Protein AF-A0A7S2RMH9-F1 (afdb_monomer_lite)

Radius of gyration: 29.7 Å; chains: 1; bounding box: 58×76×83 Å

Organism: NCBI:txid49252

pLDDT: mean 76.53, std 19.77, range [41.31, 98.06]

Sequence (187 aa):
LFANIKDRLESSSQKELIAMNNQLVHAEVERKKAWSKLMKTKSELEIQPTRGRGSRQQKVDMNSLPPPPLKGINGGKVYSLPLPNYMPPNHTPPVLSGTTGANNESLLLSSNNSKASNNSALLKSESKYSAEKVKARIYSDGSVMPVSMPKKNKDGLYQRPAGRKRKGMDWNAVTGRWVPTSEEATG

Foldseek 3Di:
DVVVVVVVVVVVVVVVVVVVVVVVVVVVVVVVVVVVVVVVVVVVVVPDPPPDPDPPPPPPPPVPDDDPDPPDPPDDPPPPDPDPPDDPPPDDDDDPDDDDDDDDDDDDDDDPPPPPDPPPDDDDCCDLVNVVNQVVQQDPQRKGADSDQFDADPVRWGDDDDDDDDPQWDADRNVRITHGDPVVVPD

Secondary structure (DSSP, 8-state):
-HHHHHHHHHHHHHHHHHHHHHHHHHHHHHHHHHHHHHHHHHHHHHT--------------TTSSPPPP-----S----------------PPP--------------------------SSSTT--TT-HHHHHTTB-TTS-B--SSPPPBPTTSPBPPPSSPPPTTEEEETTTTEEEE-GGGTT-

Structure (mmCIF, N/CA/C/O backbone):
data_AF-A0A7S2RMH9-F1
#
_entry.id   AF-A0A7S2RMH9-F1
#
loop_
_atom_site.group_PDB
_atom_site.id
_atom_site.type_symbol
_atom_site.label_atom_id
_atom_site.label_alt_id
_atom_site.label_comp_id
_atom_site.label_asym_id
_atom_site.label_entity_id
_atom_site.label_seq_id
_atom_site.pdbx_PDB_ins_code
_atom_site.Cartn_x
_atom_site.Cartn_y
_atom_site.Cartn_z
_atom_site.occupancy
_atom_site.B_iso_or_equiv
_atom_site.auth_seq_id
_atom_site.auth_comp_id
_atom_site.auth_asym_id
_atom_site.auth_atom_id
_atom_site.pdbx_PDB_model_num
ATOM 1 N N . LEU A 1 1 ? -18.272 5.795 42.266 1.00 74.94 1 LEU A N 1
ATOM 2 C CA . LEU A 1 1 ? -18.130 5.070 40.978 1.00 74.94 1 LEU A CA 1
ATOM 3 C C . LEU A 1 1 ? -17.845 6.008 39.796 1.00 74.94 1 LEU A C 1
ATOM 5 O O . LEU A 1 1 ? -16.885 5.766 39.081 1.00 74.94 1 LEU A O 1
ATOM 9 N N . PHE A 1 2 ? -18.613 7.091 39.614 1.00 87.94 2 PHE A N 1
ATOM 10 C CA . PHE A 1 2 ? -18.476 8.005 38.465 1.00 87.94 2 PHE A CA 1
ATOM 11 C C . PHE A 1 2 ? -17.118 8.718 38.330 1.00 87.94 2 PHE A C 1
ATOM 13 O O . PHE A 1 2 ? -16.640 8.872 37.211 1.00 87.94 2 PHE A O 1
ATOM 20 N N . ALA A 1 3 ? -16.467 9.093 39.437 1.00 85.75 3 ALA A N 1
ATOM 21 C CA . ALA A 1 3 ? -15.154 9.749 39.395 1.00 85.75 3 ALA A CA 1
ATOM 22 C C . ALA A 1 3 ? -14.083 8.888 38.688 1.00 85.75 3 ALA A C 1
ATOM 24 O O . ALA A 1 3 ? -13.391 9.364 37.800 1.00 85.75 3 ALA A O 1
ATOM 25 N N . ASN A 1 4 ? -14.050 7.582 38.972 1.00 93.06 4 ASN A N 1
ATOM 26 C CA . ASN A 1 4 ? -13.051 6.660 38.417 1.00 93.06 4 ASN A CA 1
ATOM 27 C C . ASN A 1 4 ? -13.226 6.441 36.894 1.00 93.06 4 ASN A C 1
ATOM 29 O O . ASN A 1 4 ? -12.260 6.266 36.156 1.00 93.06 4 ASN A O 1
ATOM 33 N N . ILE A 1 5 ? -14.467 6.503 36.393 1.00 96.50 5 ILE A N 1
ATOM 34 C CA . ILE A 1 5 ? -14.744 6.391 34.951 1.00 96.50 5 ILE A CA 1
ATOM 35 C C . ILE A 1 5 ? -14.218 7.623 34.206 1.00 96.50 5 ILE A C 1
ATOM 37 O O . ILE A 1 5 ? -13.620 7.477 33.138 1.00 96.50 5 ILE A O 1
ATOM 41 N N . LYS A 1 6 ? -14.412 8.819 34.777 1.00 96.12 6 LYS A N 1
ATOM 42 C CA . LYS A 1 6 ? -13.927 10.073 34.192 1.00 96.12 6 LYS A CA 1
ATOM 43 C C . LYS A 1 6 ? -12.401 10.074 34.083 1.00 96.12 6 LYS A C 1
ATOM 45 O O . LYS A 1 6 ? -11.885 10.283 32.988 1.00 96.12 6 LYS A O 1
ATOM 50 N N . ASP A 1 7 ? -11.707 9.742 35.168 1.00 96.75 7 ASP A N 1
ATOM 51 C CA . ASP A 1 7 ? -10.238 9.740 35.207 1.00 96.75 7 ASP A CA 1
ATOM 52 C C . ASP A 1 7 ? -9.641 8.744 34.201 1.00 96.75 7 ASP A C 1
ATOM 54 O O . ASP A 1 7 ? -8.643 9.019 33.533 1.00 96.75 7 ASP A O 1
ATOM 58 N N . ARG A 1 8 ? -10.284 7.581 34.030 1.00 95.19 8 ARG A N 1
ATOM 59 C CA . ARG A 1 8 ? -9.848 6.574 33.056 1.00 95.19 8 ARG A CA 1
ATOM 60 C C . ARG A 1 8 ? -10.026 7.042 31.612 1.00 95.19 8 ARG A C 1
ATOM 62 O O . ARG A 1 8 ? -9.153 6.777 30.783 1.00 95.19 8 ARG A O 1
ATOM 69 N N . LEU A 1 9 ? -11.137 7.714 31.311 1.00 97.25 9 LEU A N 1
ATOM 70 C CA . LEU A 1 9 ? -11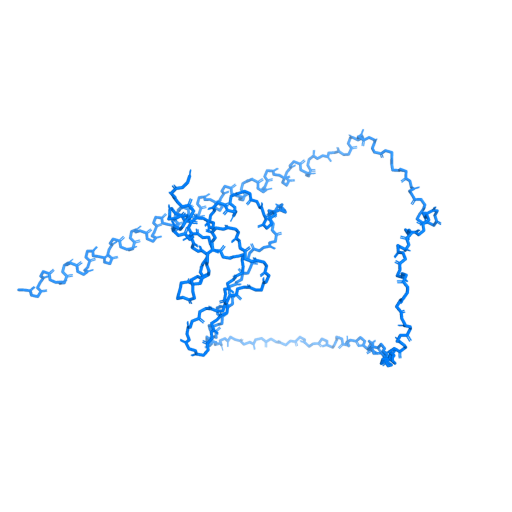.391 8.264 29.980 1.00 97.25 9 LEU A CA 1
ATOM 71 C C . LEU A 1 9 ? -10.400 9.389 29.660 1.00 97.25 9 LEU A C 1
ATOM 73 O O . LEU A 1 9 ? -9.799 9.386 28.588 1.00 97.25 9 LEU A O 1
ATOM 77 N N . GLU A 1 10 ? -10.169 10.291 30.612 1.00 96.88 10 GLU A N 1
ATOM 78 C CA . GLU A 1 10 ? -9.212 11.390 30.471 1.00 96.88 10 GLU A CA 1
ATOM 79 C C . GLU A 1 10 ? -7.781 10.871 30.275 1.00 96.88 10 GLU A C 1
ATOM 81 O O . GLU A 1 10 ? -7.096 11.281 29.337 1.00 96.88 10 GLU A O 1
ATOM 86 N N . SER A 1 11 ? -7.366 9.872 31.062 1.00 97.38 11 SER A N 1
ATOM 87 C CA . SER A 1 11 ? -6.066 9.212 30.895 1.00 97.38 11 SER A CA 1
ATOM 88 C C . SER A 1 11 ? -5.913 8.545 29.522 1.00 97.38 11 SER A C 1
ATOM 90 O O . SER A 1 11 ? -4.830 8.581 28.932 1.00 97.38 11 SER A O 1
ATOM 92 N N . SER A 1 12 ? -6.981 7.946 28.986 1.00 96.44 12 SER A N 1
ATOM 93 C CA . SER A 1 12 ? -6.962 7.342 27.649 1.00 96.44 12 SER A CA 1
ATOM 94 C C . SER A 1 12 ? -6.765 8.396 26.559 1.00 96.44 12 SER A C 1
ATOM 96 O O . SER A 1 12 ? -5.871 8.249 25.725 1.00 96.44 12 SER A O 1
ATOM 98 N N . SER A 1 13 ? -7.538 9.483 26.601 1.00 97.31 13 SER A N 1
ATOM 99 C CA . SER A 1 13 ? -7.427 10.585 25.637 1.00 97.31 13 SER A CA 1
ATOM 100 C C . SER A 1 13 ? -6.060 11.269 25.704 1.00 97.31 13 SER A C 1
ATOM 102 O O . SER A 1 13 ? -5.466 11.594 24.676 1.00 97.31 13 SER A O 1
ATOM 104 N N . GLN A 1 14 ? -5.509 11.440 26.908 1.00 97.69 14 GLN A N 1
ATOM 105 C CA . GLN A 1 14 ? -4.182 12.024 27.090 1.00 97.69 14 GLN A CA 1
ATOM 106 C C . GLN A 1 14 ? -3.083 11.149 26.468 1.00 97.69 14 GLN A C 1
ATOM 108 O O . GLN A 1 14 ? -2.179 11.665 25.808 1.00 97.69 14 GLN A O 1
ATOM 113 N N . LYS A 1 15 ? -3.171 9.821 26.621 1.00 97.06 15 LYS A N 1
ATOM 114 C CA . LYS A 1 15 ? -2.236 8.880 25.982 1.00 97.06 15 LYS A CA 1
ATOM 115 C C . LYS A 1 15 ? -2.317 8.939 24.460 1.00 97.06 15 LYS A C 1
ATOM 117 O O . LYS A 1 15 ? -1.279 8.910 23.801 1.00 97.06 15 LYS A O 1
ATOM 122 N N . GLU A 1 16 ? -3.521 9.043 23.907 1.00 96.19 16 GLU A N 1
ATOM 123 C CA . GLU A 1 16 ? -3.728 9.156 22.462 1.00 96.19 16 GLU A CA 1
ATOM 124 C C . GLU A 1 16 ? -3.142 10.458 21.898 1.00 96.19 16 GLU A C 1
ATOM 126 O O . GLU A 1 16 ? -2.429 10.423 20.894 1.00 96.19 16 GLU A O 1
ATOM 131 N N . LEU A 1 17 ? -3.335 11.590 22.584 1.00 97.19 17 LEU A N 1
ATOM 132 C CA . LEU A 1 17 ? -2.718 12.866 22.202 1.00 97.19 17 LEU A CA 1
ATOM 133 C C . LEU A 1 17 ? -1.188 12.789 22.191 1.00 97.19 17 LEU A C 1
ATOM 135 O O . LEU A 1 17 ? -0.553 13.245 21.239 1.00 97.19 17 LEU A O 1
ATOM 139 N N . ILE A 1 18 ? -0.593 12.173 23.216 1.00 98.00 18 ILE A N 1
ATOM 140 C CA . ILE A 1 18 ? 0.860 11.967 23.280 1.00 98.00 18 ILE A CA 1
ATOM 141 C C . ILE A 1 18 ? 1.329 11.082 22.116 1.00 98.00 18 ILE A C 1
ATOM 143 O O . ILE A 1 18 ? 2.328 11.395 21.467 1.00 98.00 18 ILE A O 1
ATOM 147 N N . ALA A 1 19 ? 0.602 10.002 21.816 1.00 95.62 19 ALA A N 1
ATOM 148 C CA . ALA A 1 19 ? 0.933 9.104 20.714 1.00 95.62 19 ALA A CA 1
ATOM 149 C C . ALA A 1 19 ? 0.875 9.812 19.349 1.00 95.62 19 ALA A C 1
ATOM 151 O O . ALA A 1 19 ? 1.825 9.707 18.568 1.00 95.62 19 ALA A O 1
ATOM 152 N N . MET A 1 20 ? -0.185 10.584 19.083 1.00 96.31 20 MET A N 1
ATOM 153 C CA . MET A 1 20 ? -0.309 11.367 17.849 1.00 96.31 20 MET A CA 1
ATOM 154 C C . MET A 1 20 ? 0.789 12.427 17.727 1.00 96.31 20 MET A C 1
ATOM 156 O O . MET A 1 20 ? 1.372 12.588 16.654 1.00 96.31 20 MET A O 1
ATOM 160 N N . ASN A 1 21 ? 1.125 13.113 18.822 1.00 97.31 21 ASN A N 1
ATOM 161 C CA . ASN A 1 21 ? 2.200 14.102 18.825 1.00 97.31 21 ASN A CA 1
ATOM 162 C C . ASN A 1 21 ? 3.561 13.462 18.498 1.00 97.31 21 ASN A C 1
ATOM 164 O O . ASN A 1 21 ? 4.304 13.970 17.660 1.00 97.31 21 ASN A O 1
ATOM 168 N N . ASN A 1 22 ? 3.862 12.301 19.085 1.00 93.88 22 ASN A N 1
ATOM 169 C CA . ASN A 1 22 ? 5.085 11.552 18.778 1.00 93.88 22 ASN A CA 1
ATOM 170 C C . ASN A 1 22 ? 5.143 11.126 17.304 1.00 93.88 22 ASN A C 1
ATOM 172 O O . ASN A 1 22 ? 6.198 11.209 16.670 1.00 93.88 22 ASN A O 1
ATOM 176 N N . GLN A 1 23 ? 4.009 10.705 16.739 1.00 91.94 23 GLN A N 1
ATOM 177 C CA . GLN A 1 23 ? 3.914 10.350 15.325 1.00 91.94 23 GLN A CA 1
ATOM 178 C C . GLN A 1 23 ? 4.165 11.560 14.413 1.00 91.94 23 GLN A C 1
ATOM 180 O O . GLN A 1 23 ? 4.872 11.432 13.409 1.00 91.94 23 GLN A O 1
ATOM 185 N N . LEU A 1 24 ? 3.636 12.733 14.774 1.00 94.25 24 LEU A N 1
ATOM 186 C CA . LEU A 1 24 ? 3.863 13.984 14.051 1.00 94.25 24 LEU A CA 1
ATOM 187 C C . LEU A 1 24 ? 5.347 14.363 14.069 1.00 94.25 24 LEU A C 1
ATOM 189 O O . LEU A 1 24 ? 5.932 14.582 13.008 1.00 94.25 24 LEU A O 1
ATOM 193 N N . VAL A 1 25 ? 5.980 14.355 15.246 1.00 96.69 25 VAL A N 1
ATOM 194 C CA . VAL A 1 25 ? 7.417 14.644 15.393 1.00 96.69 25 VAL A CA 1
ATOM 195 C C . VAL A 1 25 ? 8.258 13.695 14.534 1.00 96.69 25 VAL A C 1
ATOM 197 O O . VAL A 1 25 ? 9.151 14.138 13.809 1.00 96.69 25 VAL A O 1
ATOM 200 N N . HIS A 1 26 ? 7.950 12.395 14.546 1.00 91.44 26 HIS A N 1
ATOM 201 C CA . HIS A 1 26 ? 8.644 11.413 13.712 1.00 91.44 26 HIS A CA 1
ATOM 202 C C . HIS A 1 26 ? 8.486 11.709 12.209 1.00 91.44 26 HIS A C 1
ATOM 204 O O . HIS A 1 26 ? 9.465 11.691 11.457 1.00 91.44 26 HIS A O 1
ATOM 210 N N . ALA A 1 27 ? 7.267 12.025 11.761 1.00 89.88 27 ALA A N 1
ATOM 211 C CA . ALA A 1 27 ? 7.004 12.383 10.369 1.00 89.88 27 ALA A CA 1
ATOM 212 C C . ALA A 1 27 ? 7.766 13.652 9.942 1.00 89.88 27 ALA A C 1
ATOM 214 O O . ALA A 1 27 ? 8.293 13.717 8.827 1.00 89.88 27 ALA A O 1
ATOM 215 N N . GLU A 1 28 ? 7.882 14.647 10.823 1.00 96.75 28 GLU A N 1
ATOM 216 C CA . GLU A 1 28 ? 8.660 15.857 10.552 1.00 96.75 28 GLU A CA 1
ATOM 217 C C . GLU A 1 28 ? 10.160 15.588 10.411 1.00 96.75 28 GLU A C 1
ATOM 219 O O . GLU A 1 28 ? 10.802 16.178 9.534 1.00 96.75 28 GLU A O 1
ATOM 224 N N . VAL A 1 29 ? 10.722 14.697 11.232 1.00 95.00 29 VAL A N 1
ATOM 225 C CA . VAL A 1 29 ? 12.133 14.288 11.143 1.00 95.00 29 VAL A CA 1
ATOM 226 C C . VAL A 1 29 ? 12.417 13.622 9.797 1.00 95.00 29 VAL A C 1
ATOM 228 O O . VAL A 1 29 ? 13.342 14.030 9.088 1.00 95.00 29 VAL A O 1
ATOM 231 N N . GLU A 1 30 ? 11.592 12.654 9.397 1.00 93.19 30 GLU A N 1
ATOM 232 C CA . GLU A 1 30 ? 11.753 11.960 8.114 1.00 93.19 30 GLU A CA 1
ATOM 233 C C . GLU A 1 30 ? 11.568 12.916 6.923 1.00 93.19 30 GLU A C 1
ATOM 235 O O . GLU A 1 30 ? 12.352 12.881 5.968 1.00 93.19 30 GLU A O 1
ATOM 240 N N . ARG A 1 31 ? 10.618 13.860 7.004 1.00 97.38 31 ARG A N 1
ATOM 241 C CA . ARG A 1 31 ? 10.450 14.918 5.992 1.00 97.38 31 ARG A CA 1
ATOM 242 C C . ARG A 1 31 ? 11.699 15.795 5.870 1.00 97.38 31 ARG A C 1
ATOM 244 O O . ARG A 1 31 ? 12.157 16.042 4.753 1.00 97.38 31 ARG A O 1
ATOM 251 N N . LYS A 1 32 ? 12.270 16.257 6.992 1.00 96.19 32 LYS A N 1
ATOM 252 C CA . LYS A 1 32 ? 13.504 17.071 7.009 1.00 96.19 32 LYS A CA 1
ATOM 253 C C . LYS A 1 32 ? 14.684 16.309 6.404 1.00 96.19 32 LYS A C 1
ATOM 255 O O . LYS A 1 32 ? 15.430 16.869 5.601 1.00 96.19 32 LYS A O 1
ATOM 260 N N . LYS A 1 33 ? 14.823 15.023 6.725 1.00 96.94 33 LYS A N 1
ATOM 261 C CA . LYS A 1 33 ? 15.861 14.139 6.175 1.00 96.94 33 LYS A CA 1
ATOM 262 C C . LYS A 1 33 ? 15.714 13.945 4.665 1.00 96.94 33 LYS A C 1
ATOM 264 O O . LYS A 1 33 ? 16.697 14.071 3.932 1.00 96.94 33 LYS A O 1
ATOM 269 N N . ALA A 1 34 ? 14.495 13.699 4.185 1.00 92.44 34 ALA A N 1
ATOM 270 C CA . ALA A 1 34 ? 14.206 13.593 2.756 1.00 92.44 34 ALA A CA 1
ATOM 271 C C . ALA A 1 34 ? 14.515 14.905 2.016 1.00 92.44 34 ALA A C 1
ATOM 273 O O . ALA A 1 34 ? 15.155 14.885 0.964 1.00 92.44 34 ALA A O 1
ATOM 274 N N . TRP A 1 35 ? 14.132 16.046 2.598 1.00 94.75 35 TRP A N 1
ATOM 275 C CA . TRP A 1 35 ? 14.423 17.367 2.042 1.00 94.75 35 TRP A CA 1
ATOM 276 C C . TRP A 1 35 ? 15.924 17.664 1.983 1.00 94.75 35 TRP A C 1
ATOM 278 O O . TRP A 1 35 ? 16.427 18.115 0.957 1.00 94.75 35 TRP A O 1
ATOM 288 N N . SER A 1 36 ? 16.660 17.350 3.051 1.00 96.94 36 SER A N 1
ATOM 289 C CA . SER A 1 36 ? 18.119 17.489 3.089 1.00 96.94 36 SER A CA 1
ATOM 290 C C . SER A 1 36 ? 18.793 16.648 2.001 1.00 96.94 36 SER A C 1
ATOM 292 O O . SER A 1 36 ? 19.640 17.151 1.261 1.00 96.94 36 SER A O 1
ATOM 294 N N . LYS A 1 37 ? 18.357 15.394 1.825 1.00 95.75 37 LYS A N 1
ATOM 295 C CA . LYS A 1 37 ? 18.847 14.515 0.756 1.00 95.75 37 LYS A CA 1
ATOM 296 C C . LYS A 1 37 ? 18.568 15.095 -0.632 1.00 95.75 37 LYS A C 1
ATOM 298 O O . LYS A 1 37 ? 19.460 15.074 -1.476 1.00 95.75 37 LYS A O 1
ATOM 303 N N . LEU A 1 38 ? 17.368 15.636 -0.852 1.00 95.88 38 LEU A N 1
ATOM 304 C CA . LEU A 1 38 ? 16.997 16.283 -2.110 1.00 95.88 38 LEU A CA 1
ATOM 305 C C . LEU A 1 38 ? 17.893 17.493 -2.398 1.00 95.88 38 LEU A C 1
ATOM 307 O O . LEU A 1 38 ? 18.445 17.596 -3.492 1.00 95.88 38 LEU A O 1
ATOM 311 N N . MET A 1 39 ? 18.082 18.372 -1.413 1.00 95.56 39 MET A N 1
ATOM 312 C CA . MET A 1 39 ? 18.931 19.555 -1.561 1.00 95.56 39 MET A CA 1
ATOM 313 C C . MET A 1 39 ? 20.383 19.185 -1.845 1.00 95.56 39 MET A C 1
ATOM 315 O O . MET A 1 39 ? 20.991 19.763 -2.744 1.00 95.56 39 MET A O 1
ATOM 319 N N . LYS A 1 40 ? 20.904 18.151 -1.177 1.00 94.81 40 LYS A N 1
ATOM 320 C CA . LYS A 1 40 ? 22.230 17.609 -1.476 1.00 94.81 40 LYS A CA 1
ATOM 321 C C . LYS A 1 40 ? 22.326 17.125 -2.926 1.00 94.81 40 LYS A C 1
ATOM 323 O O . LYS A 1 40 ? 23.204 17.574 -3.655 1.00 94.81 40 LYS A O 1
ATOM 328 N N . THR A 1 41 ? 21.380 16.302 -3.386 1.00 90.88 41 THR A N 1
ATOM 329 C CA . THR A 1 41 ? 21.377 15.831 -4.784 1.00 90.88 41 THR A CA 1
ATOM 330 C C . THR A 1 41 ? 21.219 16.961 -5.798 1.00 90.88 41 THR A C 1
ATOM 332 O O . THR A 1 41 ? 21.826 16.908 -6.862 1.00 90.88 41 THR A O 1
ATOM 335 N N . LYS A 1 42 ? 20.441 18.002 -5.473 1.00 91.31 42 LYS A N 1
ATOM 336 C CA . LYS A 1 42 ? 20.293 19.179 -6.331 1.00 91.31 42 LYS A CA 1
ATOM 337 C C . LYS A 1 42 ? 21.622 19.931 -6.446 1.00 91.31 42 LYS A C 1
ATOM 339 O O . LYS A 1 42 ? 22.041 20.223 -7.558 1.00 91.31 42 LYS A O 1
ATOM 344 N N . SER A 1 43 ? 22.315 20.154 -5.326 1.00 90.12 43 SER A N 1
ATOM 345 C CA . SER A 1 43 ? 23.629 20.811 -5.329 1.00 90.12 43 SER A CA 1
ATOM 346 C C . SER A 1 43 ? 24.702 20.016 -6.085 1.00 90.12 43 SER A C 1
ATOM 348 O O . SER A 1 43 ? 25.496 20.605 -6.807 1.00 90.12 43 SER A O 1
ATOM 350 N N . GLU A 1 44 ? 24.694 18.680 -6.004 1.00 84.19 44 GLU A N 1
ATOM 351 C CA . GLU A 1 44 ? 25.631 17.827 -6.755 1.00 84.19 44 GLU A CA 1
ATOM 352 C C . GLU A 1 44 ? 25.402 17.888 -8.276 1.00 84.19 44 GLU A C 1
ATOM 354 O O . GLU A 1 44 ? 26.351 17.742 -9.046 1.00 84.19 44 GLU A O 1
ATOM 359 N N . LEU A 1 45 ? 24.160 18.114 -8.718 1.00 83.25 45 LEU A N 1
ATOM 360 C CA . LEU A 1 45 ? 23.826 18.285 -10.136 1.00 83.25 45 LEU A CA 1
ATOM 361 C C . LEU A 1 45 ? 24.138 19.696 -10.644 1.00 83.25 45 LEU A C 1
ATOM 363 O O . LEU A 1 45 ? 24.559 19.851 -11.786 1.00 83.25 45 LEU A O 1
ATOM 367 N N . GLU A 1 46 ? 23.935 20.713 -9.808 1.00 83.69 46 GLU A N 1
ATOM 368 C CA . GLU A 1 46 ? 24.156 22.117 -10.168 1.00 83.69 46 GLU A CA 1
ATOM 369 C C . GLU A 1 46 ? 25.652 22.480 -10.205 1.00 83.69 46 GLU A C 1
ATOM 371 O O . GLU A 1 46 ? 26.073 23.279 -11.037 1.00 83.69 46 GLU A O 1
ATOM 376 N N . ILE A 1 47 ? 26.484 21.832 -9.378 1.00 70.38 47 ILE A N 1
ATOM 377 C CA . ILE A 1 47 ? 27.938 22.078 -9.292 1.00 70.38 47 ILE A CA 1
ATOM 378 C C . ILE A 1 47 ? 28.739 21.161 -10.238 1.00 70.38 47 ILE A C 1
ATOM 380 O O . ILE A 1 47 ? 29.936 20.971 -10.049 1.00 70.38 47 ILE A O 1
ATOM 384 N N . GLN A 1 48 ? 28.147 20.596 -11.295 1.00 53.38 48 GLN A N 1
ATOM 385 C CA . GLN A 1 48 ? 28.970 20.096 -12.403 1.00 53.38 48 GLN A CA 1
ATOM 386 C C . GLN A 1 48 ? 29.239 21.234 -13.394 1.00 53.38 48 GLN A C 1
ATOM 388 O O . GLN A 1 48 ? 28.447 21.424 -14.320 1.00 53.38 48 GLN A O 1
ATOM 393 N N . PRO A 1 49 ? 30.373 21.969 -13.287 1.00 55.28 49 PRO A N 1
ATOM 394 C CA . PRO A 1 49 ? 30.893 22.640 -14.462 1.00 55.28 49 PRO A CA 1
ATOM 395 C C . PRO A 1 49 ? 31.098 21.539 -15.495 1.00 55.28 49 PRO A C 1
ATOM 397 O O . PRO A 1 49 ? 31.612 20.469 -15.168 1.00 55.28 49 PRO A O 1
ATOM 400 N N . THR A 1 50 ? 30.658 21.788 -16.718 1.00 56.25 50 THR A N 1
ATOM 401 C CA . THR A 1 50 ? 30.753 20.933 -17.903 1.00 56.25 50 THR A CA 1
ATOM 402 C C . THR A 1 50 ? 32.201 20.530 -18.219 1.00 56.25 50 THR A C 1
ATOM 404 O O . THR A 1 50 ? 32.758 20.891 -19.254 1.00 56.25 50 THR A O 1
ATOM 407 N N . ARG A 1 51 ? 32.860 19.773 -17.343 1.00 48.44 51 ARG A N 1
ATOM 408 C CA . ARG A 1 51 ? 34.164 19.164 -17.578 1.00 48.44 51 ARG A CA 1
ATOM 409 C C . ARG A 1 51 ? 33.928 17.809 -18.222 1.00 48.44 51 ARG A C 1
ATOM 411 O O . ARG A 1 51 ? 33.989 16.763 -17.589 1.00 48.44 51 ARG A O 1
ATOM 418 N N . GLY A 1 52 ? 33.604 17.888 -19.511 1.00 51.56 52 GLY A N 1
ATOM 419 C CA . GLY A 1 52 ? 34.129 17.014 -20.555 1.00 51.56 52 GLY A CA 1
ATOM 420 C C . GLY A 1 52 ? 34.286 15.534 -20.223 1.00 51.56 52 GLY A C 1
ATOM 421 O O . GLY A 1 52 ? 35.361 14.983 -20.432 1.00 51.56 52 GLY A O 1
ATOM 422 N N . ARG A 1 53 ? 33.225 14.848 -19.793 1.00 45.44 53 ARG A N 1
ATOM 423 C CA . ARG A 1 53 ? 33.169 13.397 -19.982 1.00 45.44 53 ARG A CA 1
ATOM 424 C C . ARG A 1 53 ? 32.532 13.160 -21.340 1.00 45.44 53 ARG A C 1
ATOM 426 O O . ARG A 1 53 ? 31.313 13.175 -21.462 1.00 45.44 53 ARG A O 1
ATOM 433 N N . GLY A 1 54 ? 33.379 13.052 -22.362 1.00 51.19 54 GLY A N 1
ATOM 434 C CA . GLY A 1 54 ? 32.989 12.875 -23.757 1.00 51.19 54 GLY A CA 1
ATOM 435 C C . GLY A 1 54 ? 32.097 11.655 -23.963 1.00 51.19 54 GLY A C 1
ATOM 436 O O . GLY A 1 54 ? 32.568 10.590 -24.351 1.00 51.19 54 GLY A O 1
ATOM 437 N N . SER A 1 55 ? 30.788 11.812 -23.770 1.00 53.50 55 SER A N 1
ATOM 438 C CA . SER A 1 55 ? 29.829 11.021 -24.517 1.00 53.50 55 SER A CA 1
ATOM 439 C C . SER A 1 55 ? 29.938 11.517 -25.948 1.00 53.50 55 SER A C 1
ATOM 441 O O . SER A 1 55 ? 29.478 12.611 -26.281 1.00 53.50 55 SER A O 1
ATOM 443 N N . ARG A 1 56 ? 30.613 10.735 -26.784 1.00 55.69 56 ARG A N 1
ATOM 444 C CA . ARG A 1 56 ? 30.545 10.853 -28.234 1.00 55.69 56 ARG A CA 1
ATOM 445 C C . ARG A 1 56 ? 29.058 10.738 -28.580 1.00 55.69 56 ARG A C 1
ATOM 447 O O . ARG A 1 56 ? 28.529 9.634 -28.647 1.00 55.69 56 ARG A O 1
ATOM 454 N N . GLN A 1 57 ? 28.358 11.869 -28.679 1.00 53.06 57 GLN A N 1
ATOM 455 C CA . GLN A 1 57 ? 27.008 11.922 -29.218 1.00 53.06 57 GLN A CA 1
ATOM 456 C C . GLN A 1 57 ? 27.154 11.541 -30.686 1.00 53.06 57 GLN A C 1
ATOM 458 O O . GLN A 1 57 ? 27.366 12.386 -31.553 1.00 53.06 57 GLN A O 1
ATOM 463 N N . GLN A 1 58 ? 27.132 10.240 -30.963 1.00 60.12 58 GLN A N 1
ATOM 464 C CA . GLN A 1 58 ? 26.820 9.781 -32.297 1.00 60.12 58 GLN A CA 1
ATOM 465 C C . GLN A 1 58 ? 25.417 10.310 -32.560 1.00 60.12 58 GLN A C 1
ATOM 467 O O . GLN A 1 58 ? 24.463 9.910 -31.893 1.00 60.12 58 GLN A O 1
ATOM 472 N N . LYS A 1 59 ? 25.314 11.288 -33.465 1.00 55.97 59 LYS A N 1
ATOM 473 C CA . LYS A 1 59 ? 24.045 11.635 -34.094 1.00 55.97 59 LYS A CA 1
ATOM 474 C C . LYS A 1 59 ? 23.554 10.350 -34.743 1.00 55.97 59 LYS A C 1
ATOM 476 O O . LYS A 1 59 ? 24.037 9.972 -35.804 1.00 55.97 59 LYS A O 1
ATOM 481 N N . VAL A 1 60 ? 22.680 9.636 -34.047 1.00 64.62 60 VAL A N 1
ATOM 482 C CA . VAL A 1 60 ? 21.967 8.514 -34.634 1.00 64.62 60 VAL A CA 1
ATOM 483 C C . VAL A 1 60 ? 21.000 9.158 -35.608 1.00 64.62 60 VAL A C 1
ATOM 485 O O . VAL A 1 60 ? 20.072 9.855 -35.199 1.00 64.62 60 VAL A O 1
ATOM 488 N N . ASP A 1 61 ? 21.299 9.028 -36.895 1.00 75.62 61 ASP A N 1
ATOM 489 C CA . ASP A 1 61 ? 20.416 9.494 -37.946 1.00 75.62 61 ASP A CA 1
ATOM 490 C C . ASP A 1 61 ? 19.150 8.639 -37.890 1.00 75.62 61 ASP A C 1
ATOM 492 O O . ASP A 1 61 ? 19.154 7.462 -38.262 1.00 75.62 61 ASP A O 1
ATOM 496 N N . MET A 1 62 ? 18.080 9.217 -37.345 1.00 77.81 62 MET A N 1
ATOM 497 C CA . MET A 1 62 ? 16.810 8.526 -37.116 1.00 77.81 62 MET A CA 1
ATOM 498 C C . MET A 1 62 ? 16.174 8.043 -38.426 1.00 77.81 62 MET A C 1
ATOM 500 O O . MET A 1 62 ? 15.344 7.140 -38.388 1.00 77.81 62 MET A O 1
ATOM 504 N N . ASN A 1 63 ? 16.608 8.568 -39.578 1.00 79.75 63 ASN A N 1
ATOM 505 C CA . ASN A 1 63 ? 16.160 8.119 -40.895 1.00 79.75 63 ASN A CA 1
ATOM 506 C C . ASN A 1 63 ? 16.848 6.822 -41.361 1.00 79.75 63 ASN A C 1
ATOM 508 O O . ASN A 1 63 ? 16.392 6.199 -42.316 1.00 79.75 63 ASN A O 1
ATOM 512 N N . SER A 1 64 ? 17.935 6.405 -40.700 1.00 80.50 64 SER A N 1
ATOM 513 C CA . SER A 1 64 ? 18.709 5.204 -41.057 1.00 80.50 64 SER A CA 1
ATOM 514 C C . SER A 1 64 ? 18.328 3.955 -40.260 1.00 80.50 64 SER A C 1
ATOM 516 O O . SER A 1 64 ? 18.808 2.861 -40.557 1.00 80.50 64 SER A O 1
ATOM 518 N N . LEU A 1 65 ? 17.473 4.090 -39.242 1.00 72.31 65 LEU A N 1
ATOM 519 C CA . LEU A 1 65 ? 17.063 2.956 -38.426 1.00 72.31 65 LEU A CA 1
ATOM 520 C C . LEU A 1 65 ? 15.987 2.149 -39.168 1.00 72.31 65 LEU A C 1
ATOM 522 O O . LEU A 1 65 ? 14.909 2.684 -39.436 1.00 72.31 65 LEU A O 1
ATOM 526 N N . PRO A 1 66 ? 16.241 0.867 -39.492 1.00 83.12 66 PRO A N 1
ATOM 527 C CA . PRO A 1 66 ? 15.227 0.032 -40.110 1.00 83.12 66 PRO A CA 1
ATOM 528 C C . PRO A 1 66 ? 14.039 -0.110 -39.148 1.00 83.12 66 PRO A C 1
ATOM 530 O O . PRO A 1 66 ? 14.245 -0.302 -37.942 1.00 83.12 66 PRO A O 1
ATOM 533 N N . PRO A 1 67 ? 12.794 -0.021 -39.648 1.00 77.38 67 PRO A N 1
ATOM 534 C CA . PRO A 1 67 ? 11.627 -0.225 -38.810 1.00 77.38 67 PRO A CA 1
ATOM 535 C C . PRO A 1 67 ? 11.705 -1.618 -38.168 1.00 77.38 67 PRO A C 1
ATOM 537 O O . PRO A 1 67 ? 12.107 -2.581 -38.830 1.00 77.38 67 PRO A O 1
ATOM 540 N N . PRO A 1 68 ? 11.356 -1.747 -36.875 1.00 75.69 68 PRO A N 1
ATOM 541 C CA . PRO A 1 68 ? 11.425 -3.026 -36.191 1.00 75.69 68 PRO A CA 1
ATOM 542 C C . PRO A 1 68 ? 10.559 -4.056 -36.929 1.00 75.69 68 PRO A C 1
ATOM 544 O O . PRO A 1 68 ? 9.452 -3.721 -37.363 1.00 75.69 68 PRO A O 1
ATOM 547 N N . PRO A 1 69 ? 11.031 -5.307 -37.072 1.00 76.81 69 PRO A N 1
ATOM 548 C CA . PRO A 1 69 ? 10.290 -6.333 -37.786 1.00 76.81 69 PRO A CA 1
ATOM 549 C C . PRO A 1 69 ? 8.946 -6.556 -37.092 1.00 76.81 69 PRO A C 1
ATOM 551 O O . PRO A 1 69 ? 8.885 -6.975 -35.932 1.00 76.81 69 PRO A O 1
ATOM 554 N N . LEU A 1 70 ? 7.862 -6.272 -37.813 1.00 67.25 70 LEU A N 1
ATOM 555 C CA . LEU A 1 70 ? 6.512 -6.602 -37.385 1.00 67.25 70 LEU A CA 1
ATOM 556 C C . LEU A 1 70 ? 6.405 -8.128 -37.372 1.00 67.25 70 LEU A C 1
ATOM 558 O O . LEU A 1 70 ? 6.228 -8.764 -38.409 1.00 67.25 70 LEU A O 1
ATOM 562 N N . LYS A 1 71 ? 6.591 -8.731 -36.193 1.00 67.56 71 LYS A N 1
ATOM 563 C CA . LYS A 1 71 ? 6.404 -10.172 -36.008 1.00 67.56 71 LYS A CA 1
ATOM 564 C C . LYS A 1 71 ? 4.990 -10.536 -36.458 1.00 67.56 71 LYS A C 1
ATOM 566 O O . LYS A 1 71 ? 4.013 -9.994 -35.948 1.00 67.56 71 LYS A O 1
ATOM 571 N N . GLY A 1 72 ? 4.938 -11.430 -37.443 1.00 52.59 72 GLY A N 1
ATOM 572 C CA . GLY A 1 72 ? 3.759 -11.771 -38.222 1.00 52.59 72 GLY A CA 1
ATOM 573 C C . GLY A 1 72 ? 2.537 -12.125 -37.385 1.00 52.59 72 GLY A C 1
ATOM 574 O O . GLY A 1 72 ? 2.548 -13.055 -36.579 1.00 52.59 72 GLY A O 1
ATOM 575 N N . ILE A 1 73 ? 1.449 -11.415 -37.666 1.00 53.62 73 ILE A N 1
ATOM 576 C CA . ILE A 1 73 ? 0.093 -11.913 -37.462 1.00 53.62 73 ILE A CA 1
ATOM 577 C C . ILE A 1 73 ? -0.153 -12.896 -38.611 1.00 53.62 73 ILE A C 1
ATOM 579 O O . ILE A 1 73 ? -0.669 -12.538 -39.667 1.00 53.62 73 ILE A O 1
ATOM 583 N N . ASN A 1 74 ? 0.299 -14.136 -38.441 1.00 53.12 74 ASN A N 1
ATOM 584 C CA . ASN A 1 74 ? -0.021 -15.207 -39.374 1.00 53.12 74 ASN A CA 1
ATOM 585 C C . ASN A 1 74 ? -1.488 -15.621 -39.175 1.00 53.12 74 ASN A C 1
ATOM 587 O O . ASN A 1 74 ? -1.855 -16.137 -38.121 1.00 53.12 74 ASN A O 1
ATOM 591 N N . GLY A 1 75 ? -2.308 -15.428 -40.211 1.00 57.09 75 GLY A N 1
ATOM 592 C CA . GLY A 1 75 ? -3.491 -16.263 -40.461 1.00 57.09 75 GLY A CA 1
ATOM 593 C C . GLY A 1 75 ? -4.840 -15.822 -39.881 1.00 57.09 75 GLY A C 1
ATOM 594 O O . GLY A 1 75 ? -5.776 -16.617 -39.885 1.00 57.09 75 GLY A O 1
ATOM 595 N N . GLY A 1 76 ? -4.993 -14.586 -39.404 1.00 48.66 76 GLY A N 1
ATOM 596 C CA . GLY A 1 76 ? -6.287 -14.080 -38.932 1.00 48.66 76 GLY A CA 1
ATOM 597 C C . GLY A 1 76 ? -7.036 -13.313 -40.018 1.00 48.66 76 GLY A C 1
ATOM 598 O O . GLY A 1 76 ? -6.537 -12.294 -40.483 1.00 48.66 76 GLY A O 1
ATOM 599 N N . LYS A 1 77 ? -8.229 -13.791 -40.399 1.00 49.78 77 LYS A N 1
ATOM 600 C CA . LYS A 1 77 ? -9.203 -13.116 -41.277 1.00 49.78 77 LYS A CA 1
ATOM 601 C C . LYS A 1 77 ? -9.180 -11.593 -41.090 1.00 49.78 77 LYS A C 1
ATOM 603 O O . LYS A 1 77 ? -9.318 -11.101 -39.972 1.00 49.78 77 LYS A O 1
ATOM 608 N N . VAL A 1 78 ? -9.036 -10.871 -42.199 1.00 50.94 78 VAL A N 1
ATOM 609 C CA . VAL A 1 78 ? -9.107 -9.409 -42.259 1.00 50.94 78 VAL A CA 1
ATOM 610 C C . VAL A 1 78 ? -10.535 -8.994 -41.907 1.00 50.94 78 VAL A C 1
ATOM 612 O O . VAL A 1 78 ? -11.403 -8.919 -42.770 1.00 50.94 78 VAL A O 1
ATOM 615 N N . TYR A 1 79 ? -10.816 -8.771 -40.626 1.00 53.19 79 TYR A N 1
ATOM 616 C CA . TYR A 1 79 ? -12.013 -8.039 -40.237 1.00 53.19 79 TYR A CA 1
ATOM 617 C C . TYR A 1 79 ? -11.725 -6.567 -40.518 1.00 53.19 79 TYR A C 1
ATOM 619 O O . TYR A 1 79 ? -11.062 -5.891 -39.732 1.00 53.19 79 TYR A O 1
ATOM 627 N N . SER A 1 80 ? -12.188 -6.082 -41.668 1.00 51.62 80 SER A N 1
ATOM 628 C CA . SER A 1 80 ? -12.317 -4.654 -41.937 1.00 51.62 80 SER A CA 1
ATOM 629 C C . SER A 1 80 ? -13.372 -4.096 -40.982 1.00 51.62 80 SER A C 1
ATOM 631 O O . SER A 1 80 ? -14.556 -4.018 -41.312 1.00 51.62 80 SER A O 1
ATOM 633 N N . LEU A 1 81 ? -12.966 -3.780 -39.754 1.00 60.88 81 LEU A N 1
ATOM 634 C CA . LEU A 1 81 ? -13.797 -2.977 -38.874 1.00 60.88 81 LEU A CA 1
ATOM 635 C C . LEU A 1 81 ? -13.918 -1.595 -39.532 1.00 60.88 81 LEU A C 1
ATOM 637 O O . LEU A 1 81 ? -12.882 -0.996 -39.831 1.00 60.88 81 LEU A O 1
ATOM 641 N N . PRO A 1 82 ? -15.137 -1.098 -39.806 1.00 61.22 82 PRO A N 1
ATOM 642 C CA . PRO A 1 82 ? -15.313 0.252 -40.315 1.00 61.22 82 PRO A CA 1
ATOM 643 C C . PRO A 1 82 ? -14.715 1.210 -39.286 1.00 61.22 82 PRO A C 1
ATOM 645 O O . PRO A 1 82 ? -15.199 1.299 -38.157 1.00 61.22 82 PRO A O 1
ATOM 648 N N . LEU A 1 83 ? -13.614 1.872 -39.653 1.00 52.81 83 LEU A N 1
ATOM 649 C CA . LEU A 1 83 ? -13.049 2.927 -38.827 1.00 52.81 83 LEU A CA 1
ATOM 650 C C . LEU A 1 83 ? -14.130 4.006 -38.679 1.00 52.81 83 LEU A C 1
ATOM 652 O O . LEU A 1 83 ? -14.600 4.522 -39.696 1.00 52.81 83 LEU A O 1
ATOM 656 N N . PRO A 1 84 ? -14.544 4.363 -37.452 1.00 60.47 84 PRO A N 1
ATOM 657 C CA . PRO A 1 84 ? -15.373 5.536 -37.266 1.00 60.47 84 PRO A CA 1
ATOM 658 C C . PRO A 1 84 ? -14.595 6.742 -37.790 1.00 60.47 84 PRO A C 1
ATOM 660 O O . PRO A 1 84 ? -13.419 6.911 -37.465 1.00 60.47 84 PRO A O 1
ATOM 663 N N . ASN A 1 85 ? -15.259 7.542 -38.626 1.00 64.88 85 ASN A N 1
ATOM 664 C CA . ASN A 1 85 ? -14.758 8.801 -39.165 1.00 64.88 85 ASN A CA 1
ATOM 665 C C . ASN A 1 85 ? -14.219 9.661 -38.013 1.00 64.88 85 ASN A C 1
ATOM 667 O O . ASN A 1 85 ? -14.975 10.320 -37.299 1.00 64.88 85 ASN A O 1
ATOM 671 N N . TYR A 1 86 ? -12.906 9.617 -37.798 1.00 62.62 86 TYR A N 1
ATOM 672 C CA . TYR A 1 86 ? -12.250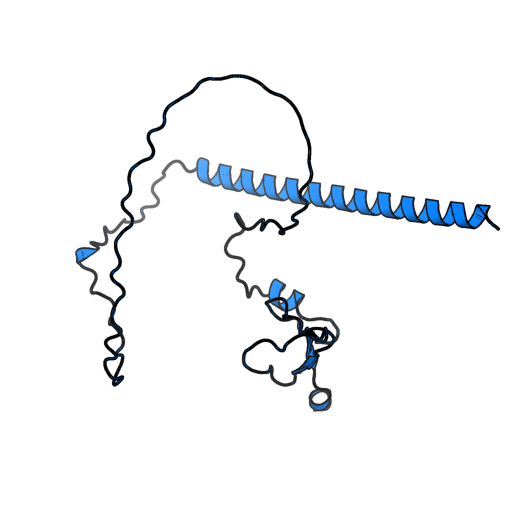 10.434 -36.796 1.00 62.62 86 TYR A CA 1
ATOM 673 C C . TYR A 1 86 ? -12.150 11.847 -37.367 1.00 62.62 86 TYR A C 1
ATOM 675 O O . TYR A 1 86 ? -11.229 12.160 -38.118 1.00 62.62 86 TYR A O 1
ATOM 683 N N . MET A 1 87 ? -13.136 12.690 -37.054 1.00 73.12 87 MET A N 1
ATOM 684 C CA . MET A 1 87 ? -12.998 14.129 -37.245 1.00 73.12 87 MET A CA 1
ATOM 685 C C . MET A 1 87 ? -12.060 14.653 -36.154 1.00 73.12 87 MET A C 1
ATOM 687 O O . MET A 1 87 ? -12.408 14.559 -34.973 1.00 73.12 87 MET A O 1
ATOM 691 N N . PRO A 1 88 ? -10.876 15.185 -36.501 1.00 69.81 88 PRO A N 1
ATOM 692 C CA . PRO A 1 88 ? -10.041 15.846 -35.516 1.00 69.81 88 PRO A CA 1
ATOM 693 C C . PRO A 1 88 ? -10.814 17.045 -34.938 1.00 69.81 88 PRO A C 1
ATOM 695 O O . PRO A 1 88 ? -11.467 17.772 -35.691 1.00 69.81 88 PRO A O 1
ATOM 698 N N . PRO A 1 89 ? -10.784 17.253 -33.612 1.00 65.56 89 PRO A N 1
ATOM 699 C CA . PRO A 1 89 ? -11.455 18.385 -32.994 1.00 65.56 89 PRO A CA 1
ATOM 700 C C . PRO A 1 89 ? -10.870 19.688 -33.548 1.00 65.56 89 PRO A C 1
ATOM 702 O O . PRO A 1 89 ? -9.661 19.910 -33.500 1.00 65.56 89 PRO A O 1
ATOM 705 N N . ASN A 1 90 ? -11.740 20.546 -34.087 1.00 60.22 90 ASN A N 1
ATOM 706 C CA . ASN A 1 90 ? -11.379 21.892 -34.518 1.00 60.22 90 ASN A CA 1
ATOM 707 C C . ASN A 1 90 ? -10.884 22.677 -33.298 1.00 60.22 90 ASN A C 1
ATOM 709 O O . ASN A 1 90 ? -11.666 23.116 -32.456 1.00 60.22 90 ASN A O 1
ATOM 713 N N . HIS A 1 91 ? -9.568 22.838 -33.199 1.00 50.19 91 HIS A N 1
ATOM 714 C CA . HIS A 1 91 ? -8.938 23.698 -32.213 1.00 50.19 91 HIS A CA 1
ATOM 715 C C . HIS A 1 91 ? -9.129 25.160 -32.627 1.00 50.19 91 HIS A C 1
ATOM 717 O O . HIS A 1 91 ? -8.281 25.742 -33.299 1.00 50.19 91 HIS A O 1
ATOM 723 N N . THR A 1 92 ? -10.238 25.773 -32.220 1.00 65.62 92 THR A N 1
ATOM 724 C CA . THR A 1 92 ? -10.310 27.234 -32.122 1.00 65.62 92 THR A CA 1
ATOM 725 C C . THR A 1 92 ? -9.615 27.655 -30.824 1.00 65.62 92 THR A C 1
ATOM 727 O O . THR A 1 92 ? -10.060 27.235 -29.751 1.00 65.62 92 THR A O 1
ATOM 730 N N . PRO A 1 93 ? -8.517 28.430 -30.874 1.00 61.47 93 PRO A N 1
ATOM 731 C CA . PRO A 1 93 ? -7.847 28.898 -29.667 1.00 61.47 93 PRO A CA 1
ATOM 732 C C . PRO A 1 93 ? -8.780 29.833 -28.876 1.00 61.47 93 PRO A C 1
ATOM 734 O O . PRO A 1 93 ? -9.439 30.683 -29.479 1.00 61.47 93 PRO A O 1
ATOM 737 N N . PRO A 1 94 ? -8.860 29.703 -27.540 1.00 64.44 94 PRO A N 1
ATOM 738 C CA . PRO A 1 94 ? -9.648 30.616 -26.728 1.00 64.44 94 PRO A CA 1
ATOM 739 C C . PRO A 1 94 ? -9.018 32.012 -26.764 1.00 64.44 94 PRO A C 1
ATOM 741 O O . PRO A 1 94 ? -7.852 32.200 -26.414 1.00 64.44 94 PRO A O 1
ATOM 744 N N . VAL A 1 95 ? -9.811 32.994 -27.188 1.00 57.62 95 VAL A N 1
ATOM 745 C CA . VAL A 1 95 ? -9.479 34.415 -27.088 1.00 57.62 95 VAL A CA 1
ATOM 746 C C . VAL A 1 95 ? -9.478 34.787 -25.605 1.00 57.62 95 VAL A C 1
ATOM 748 O O . VAL A 1 95 ? -10.516 34.790 -24.947 1.00 57.62 95 VAL A O 1
ATOM 751 N N . LEU A 1 96 ? -8.291 35.067 -25.067 1.00 52.91 96 LEU A N 1
ATOM 752 C CA . LEU A 1 96 ? -8.097 35.646 -23.741 1.00 52.91 96 LEU A CA 1
ATOM 753 C C . LEU A 1 96 ? -8.523 37.120 -23.776 1.00 52.91 96 LEU A C 1
ATOM 755 O O . LEU A 1 96 ? -7.713 38.006 -24.044 1.00 52.91 96 LEU A O 1
ATOM 759 N N . SER A 1 97 ? -9.798 37.388 -23.501 1.00 56.06 97 SER A N 1
ATOM 760 C CA . SER A 1 97 ? -10.253 38.730 -23.137 1.00 56.06 97 SER A CA 1
ATOM 761 C C . SER A 1 97 ? -9.983 38.955 -21.654 1.00 56.06 97 SER A C 1
ATOM 763 O O . SER A 1 97 ? -10.612 38.351 -20.788 1.00 56.06 97 SER A O 1
ATOM 765 N N . GLY A 1 98 ? -9.001 39.809 -21.375 1.00 48.53 98 GLY A N 1
ATOM 766 C CA . GLY A 1 98 ? -8.696 40.270 -20.031 1.00 48.53 98 GLY A CA 1
ATOM 767 C C . GLY A 1 98 ? -9.812 41.149 -19.475 1.00 48.53 98 GLY A C 1
ATOM 768 O O . GLY A 1 98 ? -10.244 42.103 -20.117 1.00 48.53 98 GLY A O 1
ATOM 769 N N . THR A 1 99 ? -10.224 40.862 -18.246 1.00 43.47 99 THR A N 1
ATOM 770 C CA . THR A 1 99 ? -10.933 41.815 -17.394 1.00 43.47 99 THR A CA 1
ATOM 771 C C . THR A 1 99 ? -10.231 41.861 -16.048 1.00 43.47 99 THR A C 1
ATOM 773 O O . THR A 1 99 ? -10.324 40.943 -15.236 1.00 43.47 99 THR A O 1
ATOM 776 N N . THR A 1 100 ? -9.495 42.945 -15.838 1.00 49.78 100 THR A N 1
ATOM 777 C CA . THR A 1 100 ? -9.085 43.437 -14.526 1.00 49.78 100 THR A CA 1
ATOM 778 C C . THR A 1 100 ? -10.339 43.789 -13.727 1.00 49.78 100 THR A C 1
ATOM 780 O O . THR A 1 100 ? -11.112 44.643 -14.158 1.00 49.78 100 THR A O 1
ATOM 783 N N . GLY A 1 101 ? -10.559 43.148 -12.582 1.00 41.31 101 GLY A N 1
ATOM 784 C CA . GLY A 1 101 ? -11.708 43.435 -11.723 1.00 41.31 101 GLY A CA 1
ATOM 785 C C . GLY A 1 101 ? -11.522 42.836 -10.337 1.00 41.31 101 GLY A C 1
ATOM 786 O O . GLY A 1 101 ? -11.312 41.639 -10.199 1.00 41.31 101 GLY A O 1
ATOM 787 N N . ALA A 1 102 ? -11.525 43.703 -9.336 1.00 49.34 102 ALA A N 1
ATOM 788 C CA . ALA A 1 102 ? -11.108 43.462 -7.968 1.00 49.34 102 ALA A CA 1
ATOM 789 C C . ALA A 1 102 ? -12.152 42.724 -7.104 1.00 49.34 102 ALA A C 1
ATOM 791 O O . ALA A 1 102 ? -13.338 42.746 -7.408 1.00 49.34 102 ALA A O 1
ATOM 792 N N . ASN A 1 103 ? -11.658 42.202 -5.973 1.00 54.09 103 ASN A N 1
ATOM 793 C CA . ASN A 1 103 ? -12.333 41.994 -4.684 1.00 54.09 103 ASN A CA 1
ATOM 794 C C . ASN A 1 103 ? -13.562 41.066 -4.625 1.00 54.09 103 ASN A C 1
ATOM 796 O O . ASN A 1 103 ? -14.626 41.392 -5.135 1.00 54.09 103 ASN A O 1
ATOM 800 N N . ASN A 1 104 ? -13.452 39.981 -3.846 1.00 49.78 104 ASN A N 1
ATOM 801 C CA . ASN A 1 104 ? -14.306 39.774 -2.667 1.00 49.78 104 ASN A CA 1
ATOM 802 C C . ASN A 1 104 ? -13.863 38.566 -1.830 1.00 49.78 104 ASN A C 1
ATOM 804 O O . ASN A 1 104 ? -13.573 37.485 -2.339 1.00 49.78 104 ASN A O 1
ATOM 808 N N . GLU A 1 105 ? -13.822 38.803 -0.523 1.00 53.34 105 GLU A N 1
ATOM 809 C CA . GLU A 1 105 ? -13.618 37.817 0.525 1.00 53.34 105 GLU A CA 1
ATOM 810 C C . GLU A 1 105 ? -14.808 36.860 0.693 1.00 53.34 105 GLU A C 1
ATOM 812 O O . GLU A 1 105 ? -15.962 37.208 0.450 1.00 53.34 105 GLU A O 1
ATOM 817 N N . SER A 1 106 ? -14.485 35.711 1.296 1.00 55.78 106 SER A N 1
ATOM 818 C CA . SER A 1 106 ? -15.345 34.852 2.123 1.00 55.78 106 SER A CA 1
ATOM 819 C C . SER A 1 106 ? -16.369 33.953 1.407 1.00 55.78 106 SER A C 1
ATOM 821 O O . SER A 1 106 ? -17.372 34.397 0.868 1.00 55.78 106 SER A O 1
ATOM 823 N N . LEU A 1 107 ? -16.160 32.633 1.474 1.00 46.59 107 LEU A N 1
ATOM 824 C CA . LEU A 1 107 ? -16.871 31.760 2.420 1.00 46.59 107 LEU A CA 1
ATOM 825 C C . LEU A 1 107 ? -16.557 30.281 2.161 1.00 46.59 107 LEU A C 1
ATOM 827 O O . LEU A 1 107 ? -16.602 29.765 1.048 1.00 46.59 107 LEU A O 1
ATOM 831 N N . LEU A 1 108 ? -16.249 29.614 3.267 1.00 51.25 108 LEU A N 1
ATOM 832 C CA . LEU A 1 108 ? -16.124 28.177 3.438 1.00 51.25 108 LEU A CA 1
ATOM 833 C C . LEU A 1 108 ? -17.436 27.474 3.078 1.00 51.25 108 LEU A C 1
ATOM 835 O O . LEU A 1 108 ? -18.442 27.762 3.713 1.00 51.25 108 LEU A O 1
ATOM 839 N N . LEU A 1 109 ? -17.397 26.459 2.212 1.00 43.88 109 LEU A N 1
ATOM 840 C CA . LEU A 1 109 ? -18.192 25.249 2.426 1.00 43.88 109 LEU A CA 1
ATOM 841 C C . LEU A 1 109 ? -17.458 24.006 1.920 1.00 43.88 109 LEU A C 1
ATOM 843 O O . LEU A 1 109 ? -17.055 23.874 0.767 1.00 43.88 109 LEU A O 1
ATOM 847 N N . SER A 1 110 ? -17.299 23.100 2.874 1.00 46.91 110 SER A N 1
ATOM 848 C CA . SER A 1 110 ? -16.717 21.777 2.803 1.00 46.91 110 SER A CA 1
ATOM 849 C C . SER A 1 110 ? -17.291 20.927 1.671 1.00 46.91 110 SER A C 1
ATOM 851 O O . SER A 1 110 ? -18.492 20.688 1.586 1.00 46.91 110 SER A O 1
ATOM 853 N N . SER A 1 111 ? -16.402 20.339 0.879 1.00 43.28 111 SER A N 1
ATOM 854 C CA . SER A 1 111 ? -16.664 19.069 0.208 1.00 43.28 111 SER A CA 1
ATOM 855 C C . SER A 1 111 ? -15.491 18.145 0.487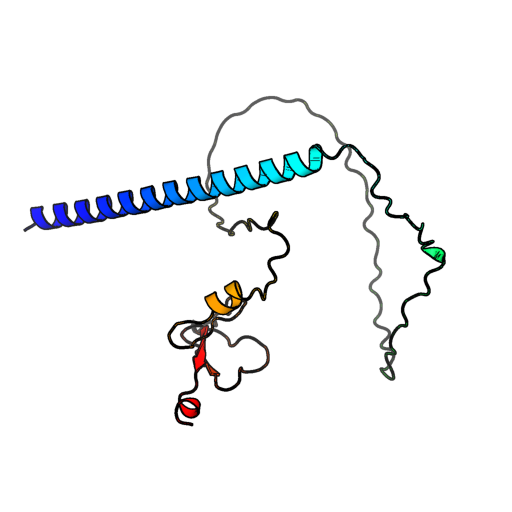 1.00 43.28 111 SER A C 1
ATOM 857 O O . SER A 1 111 ? -14.482 18.133 -0.216 1.00 43.28 111 SER A O 1
ATOM 859 N N . ASN A 1 112 ? -15.642 17.380 1.568 1.00 43.47 112 ASN A N 1
ATOM 860 C CA . ASN A 1 112 ? -14.794 16.250 1.916 1.00 43.47 112 ASN A CA 1
ATOM 861 C C . ASN A 1 112 ? -14.967 15.165 0.852 1.00 43.47 112 ASN A C 1
ATOM 863 O O . ASN A 1 112 ? -15.772 14.250 0.997 1.00 43.47 112 ASN A O 1
ATOM 867 N N . ASN A 1 113 ? -14.204 15.278 -0.229 1.00 42.50 113 ASN A N 1
ATOM 868 C CA . ASN A 1 113 ? -13.985 14.184 -1.156 1.00 42.50 113 ASN A CA 1
ATOM 869 C C . ASN A 1 113 ? -12.552 13.703 -0.933 1.00 42.50 113 ASN A C 1
ATOM 871 O O . ASN A 1 113 ? -11.615 14.127 -1.608 1.00 42.50 113 ASN A O 1
ATOM 875 N N . SER A 1 114 ? -12.370 12.847 0.072 1.00 45.62 114 SER A N 1
ATOM 876 C CA . SER A 1 114 ? -11.122 12.141 0.365 1.00 45.62 114 SER A CA 1
ATOM 877 C C . SER A 1 114 ? -10.834 11.104 -0.726 1.00 45.62 114 SER A C 1
ATOM 879 O O . SER A 1 114 ? -10.815 9.894 -0.512 1.00 45.62 114 SER A O 1
ATOM 881 N N . LYS A 1 115 ? -10.556 11.594 -1.936 1.00 42.84 115 LYS A N 1
ATOM 882 C CA . LYS A 1 115 ? -9.727 10.879 -2.898 1.00 42.84 115 LYS A CA 1
ATOM 883 C C . LYS A 1 115 ? -8.292 11.097 -2.455 1.00 42.84 115 LYS A C 1
ATOM 885 O O . LYS A 1 115 ? -7.725 12.164 -2.664 1.00 42.84 115 LYS A O 1
ATOM 890 N N . ALA A 1 116 ? -7.764 10.076 -1.786 1.00 45.94 116 ALA A N 1
ATOM 891 C CA . ALA A 1 116 ? -6.362 9.916 -1.448 1.00 45.94 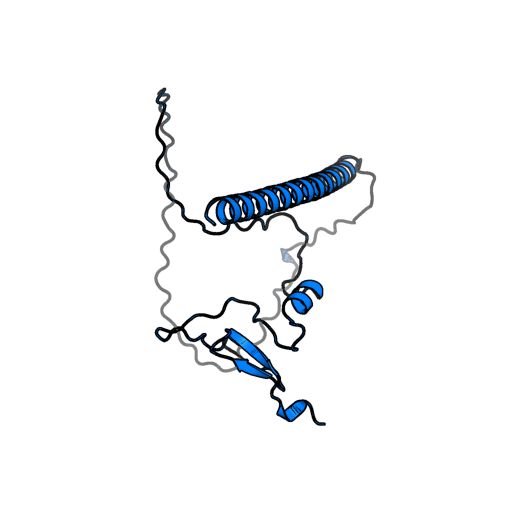116 ALA A CA 1
ATOM 892 C C . ALA A 1 116 ? -5.478 10.443 -2.588 1.00 45.94 116 ALA A C 1
ATOM 894 O O . ALA A 1 116 ? -5.383 9.850 -3.665 1.00 45.94 116 ALA A O 1
ATOM 895 N N . SER A 1 117 ? -4.893 11.611 -2.335 1.00 44.34 117 SER A N 1
ATOM 896 C CA . SER A 1 117 ? -3.907 12.249 -3.184 1.00 44.34 117 SER A CA 1
ATOM 897 C C . SER A 1 117 ? -2.687 11.342 -3.242 1.00 44.34 117 SER A C 1
ATOM 899 O O . SER A 1 117 ? -2.010 11.089 -2.242 1.00 44.34 117 SER A O 1
ATOM 901 N N . ASN A 1 118 ? -2.451 10.807 -4.433 1.00 46.31 118 ASN A N 1
ATOM 902 C CA . ASN A 1 118 ? -1.249 10.083 -4.781 1.00 46.31 118 ASN A CA 1
ATOM 903 C C . ASN A 1 118 ? -0.064 11.056 -4.727 1.00 46.31 118 ASN A C 1
ATOM 905 O O . ASN A 1 118 ? 0.228 11.748 -5.700 1.00 46.31 118 ASN A O 1
ATOM 909 N N . ASN A 1 119 ? 0.659 11.068 -3.607 1.00 49.12 119 ASN A N 1
ATOM 910 C CA . ASN A 1 119 ? 2.025 11.590 -3.535 1.00 49.12 119 ASN A CA 1
ATOM 911 C C . ASN A 1 119 ? 2.971 10.650 -4.311 1.00 49.12 119 ASN A C 1
ATOM 913 O O . ASN A 1 119 ? 3.784 9.933 -3.731 1.00 49.12 119 ASN A O 1
ATOM 917 N N . SER A 1 120 ? 2.839 10.611 -5.637 1.00 48.88 120 SER A N 1
ATOM 918 C CA . SER A 1 120 ? 3.616 9.747 -6.531 1.00 48.88 120 SER A CA 1
ATOM 919 C C . SER A 1 120 ? 4.316 10.561 -7.618 1.00 48.88 120 SER A C 1
ATOM 921 O O . SER A 1 120 ? 4.021 10.394 -8.799 1.00 48.88 120 SER A O 1
ATOM 923 N N . ALA A 1 121 ? 5.226 11.460 -7.241 1.00 48.31 121 ALA A N 1
ATOM 924 C CA . ALA A 1 121 ? 5.959 12.243 -8.240 1.00 48.31 121 ALA A CA 1
ATOM 925 C C . ALA A 1 121 ? 7.481 12.316 -8.054 1.00 48.31 121 ALA A C 1
ATOM 927 O O . ALA A 1 121 ? 8.135 12.908 -8.904 1.00 48.31 121 ALA A O 1
ATOM 928 N N . LEU A 1 122 ? 8.092 11.718 -7.017 1.00 52.97 122 LEU A N 1
ATOM 929 C CA . LEU A 1 122 ? 9.554 11.824 -6.885 1.00 52.97 122 LEU A CA 1
ATOM 930 C C . LEU A 1 122 ? 10.241 10.715 -6.074 1.00 52.97 122 LEU A C 1
ATOM 932 O O . LEU A 1 122 ? 11.070 10.980 -5.209 1.00 52.97 122 LEU A O 1
ATOM 936 N N . LEU A 1 123 ? 9.937 9.452 -6.368 1.00 50.78 123 LEU A N 1
ATOM 937 C CA . LEU A 1 123 ? 10.793 8.334 -5.967 1.00 50.78 123 LEU A CA 1
ATOM 938 C C . LEU A 1 123 ? 11.085 7.493 -7.205 1.00 50.78 123 LEU A C 1
ATOM 940 O O . LEU A 1 123 ? 10.171 6.975 -7.845 1.00 50.78 123 LEU A O 1
ATOM 944 N N . LYS A 1 124 ? 12.375 7.428 -7.554 1.00 47.91 124 LYS A N 1
ATOM 945 C CA . LYS A 1 124 ? 12.977 6.535 -8.552 1.00 47.91 124 LYS A CA 1
ATOM 946 C C . LYS A 1 124 ? 12.216 5.212 -8.609 1.00 47.91 124 LYS A C 1
ATOM 948 O O . LYS A 1 124 ? 12.282 4.473 -7.642 1.00 47.91 124 LYS A O 1
ATOM 953 N N . SER A 1 125 ? 11.498 4.964 -9.705 1.00 48.06 125 SER A N 1
ATOM 954 C CA . SER A 1 125 ? 10.926 3.677 -10.135 1.00 48.06 125 SER A CA 1
ATOM 955 C C . SER A 1 125 ? 10.916 2.553 -9.082 1.00 48.06 125 SER A C 1
ATOM 957 O O . SER A 1 125 ? 11.561 1.519 -9.265 1.00 48.06 125 SER A O 1
ATOM 959 N N . GLU A 1 126 ? 10.198 2.732 -7.973 1.00 57.62 126 GLU A N 1
ATOM 960 C CA . GLU A 1 126 ? 10.034 1.680 -6.974 1.00 57.62 126 GLU A CA 1
ATOM 961 C C . GLU A 1 126 ? 9.081 0.668 -7.604 1.00 57.62 126 GLU A C 1
ATOM 963 O O . GLU A 1 126 ? 7.854 0.830 -7.549 1.00 57.62 126 GLU A O 1
ATOM 968 N N . SER A 1 127 ? 9.660 -0.301 -8.319 1.00 69.44 127 SER A N 1
ATOM 969 C CA . SER A 1 127 ? 8.940 -1.324 -9.069 1.00 69.44 127 SER A CA 1
ATOM 970 C C . SER A 1 127 ? 7.753 -1.811 -8.244 1.00 69.44 127 SER A C 1
ATOM 972 O O . SER A 1 127 ? 7.871 -2.059 -7.042 1.00 69.44 127 SER A O 1
ATOM 974 N N . LYS A 1 128 ? 6.587 -1.982 -8.878 1.00 67.00 128 LYS A N 1
ATOM 975 C CA . LYS A 1 128 ? 5.407 -2.590 -8.229 1.00 67.00 128 LYS A CA 1
ATOM 976 C C . LYS A 1 128 ? 5.729 -3.953 -7.590 1.00 67.00 128 LYS A C 1
ATOM 978 O O . LYS A 1 128 ? 4.966 -4.443 -6.762 1.00 67.00 128 LYS A O 1
ATOM 983 N N . TYR A 1 129 ? 6.865 -4.531 -7.969 1.00 75.19 129 TYR A N 1
ATOM 984 C CA . TYR A 1 129 ? 7.407 -5.792 -7.504 1.00 75.19 129 TYR A CA 1
ATOM 985 C C . TYR A 1 129 ? 8.705 -5.635 -6.699 1.00 75.19 129 TYR A C 1
ATOM 987 O O . TYR A 1 129 ? 9.492 -6.575 -6.661 1.00 75.19 129 TYR A O 1
ATOM 995 N N . SER A 1 130 ? 8.960 -4.484 -6.061 1.00 84.12 130 SER A N 1
ATOM 996 C CA . SER A 1 130 ? 10.085 -4.392 -5.124 1.00 84.12 130 SER A CA 1
ATOM 997 C C . SER A 1 130 ? 9.915 -5.430 -4.010 1.00 84.12 130 SER A C 1
ATOM 999 O O . SER A 1 130 ? 8.797 -5.704 -3.556 1.00 84.12 130 SER A O 1
ATOM 1001 N N . ALA A 1 131 ? 11.022 -6.056 -3.603 1.00 81.19 131 ALA A N 1
ATOM 1002 C CA . ALA A 1 131 ? 11.010 -7.160 -2.644 1.00 81.19 131 ALA A CA 1
ATOM 1003 C C . ALA A 1 131 ? 10.321 -6.767 -1.326 1.00 81.19 131 ALA A C 1
ATOM 1005 O O . ALA A 1 131 ? 9.544 -7.546 -0.775 1.00 81.19 131 ALA A O 1
ATOM 1006 N N . GLU A 1 132 ? 10.515 -5.524 -0.878 1.00 81.69 132 GLU A N 1
ATOM 1007 C CA . GLU A 1 132 ? 9.856 -4.967 0.306 1.00 81.69 132 GLU A CA 1
ATOM 1008 C C . GLU A 1 132 ? 8.330 -4.914 0.153 1.00 81.69 132 GLU A C 1
ATOM 1010 O O . GLU A 1 132 ? 7.608 -5.376 1.036 1.00 81.69 132 GLU A O 1
ATOM 1015 N N . LYS A 1 133 ? 7.813 -4.453 -0.996 1.00 84.25 133 LYS A N 1
ATOM 1016 C CA . LYS A 1 133 ? 6.363 -4.429 -1.273 1.00 84.25 133 LYS A CA 1
ATOM 1017 C C . LYS A 1 133 ? 5.759 -5.820 -1.429 1.00 84.25 133 LYS A C 1
ATOM 1019 O O . LYS A 1 133 ? 4.560 -6.004 -1.209 1.00 84.25 133 LYS A O 1
ATOM 1024 N N . VAL A 1 134 ? 6.537 -6.802 -1.880 1.00 83.12 134 VAL A N 1
ATOM 1025 C CA . VAL A 1 134 ? 6.090 -8.202 -1.914 1.00 83.12 134 VAL A CA 1
ATOM 1026 C C . VAL A 1 134 ? 6.002 -8.744 -0.491 1.00 83.12 134 VAL A C 1
ATOM 1028 O O . VAL A 1 134 ? 4.959 -9.283 -0.129 1.00 83.12 134 VAL A O 1
ATOM 1031 N N . LYS A 1 135 ? 7.036 -8.524 0.329 1.00 88.00 135 LYS A N 1
ATOM 1032 C CA . LYS A 1 135 ? 7.088 -8.974 1.726 1.00 88.00 135 LYS A CA 1
ATOM 1033 C C . LYS A 1 135 ? 5.992 -8.341 2.586 1.00 88.00 135 LYS A C 1
ATOM 1035 O O . LYS A 1 135 ? 5.350 -9.048 3.346 1.00 88.00 135 LYS A O 1
ATOM 1040 N N . ALA A 1 136 ? 5.702 -7.054 2.396 1.00 85.69 136 ALA A N 1
ATOM 1041 C CA . ALA A 1 136 ? 4.647 -6.342 3.124 1.00 85.69 136 ALA A CA 1
ATOM 1042 C C . ALA A 1 136 ? 3.222 -6.879 2.872 1.00 85.69 136 ALA A C 1
ATOM 1044 O O . ALA A 1 136 ? 2.301 -6.542 3.610 1.00 85.69 136 ALA A O 1
ATOM 1045 N N . ARG A 1 137 ? 3.015 -7.689 1.824 1.00 91.62 137 ARG A N 1
ATOM 1046 C CA . ARG A 1 137 ? 1.715 -8.313 1.515 1.00 91.62 137 ARG A CA 1
ATOM 1047 C C . ARG A 1 137 ? 1.581 -9.732 2.050 1.00 91.62 137 ARG A C 1
ATOM 1049 O O . ARG A 1 137 ? 0.507 -10.309 1.897 1.00 91.62 137 ARG A O 1
ATOM 1056 N N . ILE A 1 138 ? 2.653 -10.291 2.602 1.00 94.50 138 ILE A N 1
ATOM 1057 C CA . ILE A 1 138 ? 2.670 -11.619 3.204 1.00 94.50 138 ILE A CA 1
ATOM 1058 C C . ILE A 1 138 ? 2.509 -11.425 4.709 1.00 94.50 138 ILE A C 1
ATOM 1060 O O . ILE A 1 138 ? 3.301 -10.728 5.341 1.00 94.50 138 ILE A O 1
ATOM 1064 N N . TYR A 1 139 ? 1.467 -12.020 5.267 1.00 94.56 139 TYR A N 1
ATOM 1065 C CA . TYR A 1 139 ? 1.204 -12.003 6.700 1.00 94.56 139 TYR A CA 1
ATOM 1066 C C . TYR A 1 139 ? 1.968 -13.131 7.406 1.00 94.56 139 TYR A C 1
ATOM 1068 O O . TYR A 1 139 ? 2.459 -14.066 6.774 1.00 94.56 139 TYR A O 1
ATOM 1076 N N . SER A 1 140 ? 2.062 -13.056 8.735 1.00 94.19 140 SER A N 1
ATOM 1077 C CA . SER A 1 140 ? 2.725 -14.076 9.560 1.00 94.19 140 SER A CA 1
ATOM 1078 C C . SER A 1 140 ? 2.052 -15.451 9.492 1.00 94.19 140 SER A C 1
ATOM 1080 O O . SER A 1 140 ? 2.720 -16.457 9.696 1.00 94.19 140 SER A O 1
ATOM 1082 N N . ASP A 1 141 ? 0.759 -15.500 9.161 1.00 93.06 141 ASP A N 1
ATOM 1083 C CA . ASP A 1 141 ? -0.007 -16.730 8.910 1.00 93.06 141 ASP A CA 1
ATOM 1084 C C . ASP A 1 141 ? 0.257 -17.331 7.511 1.00 93.06 141 ASP A C 1
ATOM 1086 O O . ASP A 1 141 ? -0.359 -18.325 7.131 1.00 93.06 141 ASP A O 1
ATOM 1090 N N . GLY A 1 142 ? 1.140 -16.717 6.713 1.00 94.56 142 GLY A N 1
ATOM 1091 C CA . GLY A 1 142 ? 1.422 -17.110 5.333 1.00 94.56 142 GLY A CA 1
ATOM 1092 C C . GLY A 1 142 ? 0.363 -16.657 4.323 1.00 94.56 142 GLY A C 1
ATOM 1093 O O . GLY A 1 142 ? 0.519 -16.906 3.124 1.00 94.56 142 GLY A O 1
ATOM 1094 N N . SER A 1 143 ? -0.700 -15.972 4.760 1.00 96.00 143 SER A N 1
ATOM 1095 C CA . SER A 1 143 ? -1.694 -15.413 3.846 1.00 96.00 143 SER A CA 1
ATOM 1096 C C . SER A 1 143 ? -1.111 -14.259 3.029 1.00 96.00 143 SER A C 1
ATOM 1098 O O . SER A 1 143 ? -0.185 -13.562 3.454 1.00 96.00 143 SER A O 1
ATOM 1100 N N . VAL A 1 144 ? -1.636 -14.057 1.819 1.00 95.62 144 VAL A N 1
ATOM 1101 C CA . VAL A 1 144 ? -1.115 -13.065 0.872 1.00 95.62 144 VAL A CA 1
ATOM 1102 C C . VAL A 1 144 ? -2.218 -12.142 0.378 1.00 95.62 144 VAL A C 1
ATOM 1104 O O . VAL A 1 144 ? -3.209 -12.582 -0.216 1.00 95.62 144 VAL A O 1
ATOM 1107 N N . MET A 1 145 ? -2.015 -10.837 0.551 1.00 94.19 145 MET A N 1
ATOM 1108 C CA . MET A 1 145 ? -2.917 -9.813 0.029 1.00 94.19 145 MET A CA 1
ATOM 1109 C C . MET A 1 145 ? -2.685 -9.581 -1.478 1.00 94.19 145 MET A C 1
ATOM 1111 O O . MET A 1 145 ? -1.533 -9.505 -1.933 1.00 94.19 145 MET A O 1
ATOM 1115 N N . PRO A 1 146 ? -3.746 -9.455 -2.297 1.00 93.12 146 PRO A N 1
ATOM 1116 C CA . PRO A 1 146 ? -3.595 -9.122 -3.710 1.00 93.12 146 PRO A CA 1
ATOM 1117 C C . PRO A 1 146 ? -2.973 -7.734 -3.920 1.00 93.12 146 PRO A C 1
ATOM 1119 O O . PRO A 1 146 ? -2.970 -6.883 -3.036 1.00 93.12 146 PRO A O 1
ATOM 1122 N N . VAL A 1 147 ? -2.415 -7.510 -5.117 1.00 90.88 147 VAL A N 1
ATOM 1123 C CA . VAL A 1 147 ? -1.798 -6.220 -5.493 1.00 90.88 147 VAL A CA 1
ATOM 1124 C C . VAL A 1 147 ? -2.834 -5.094 -5.472 1.00 90.88 147 VAL A C 1
ATOM 1126 O O . VAL A 1 147 ? -2.548 -3.993 -5.016 1.00 90.88 147 VAL A O 1
ATOM 1129 N N . SER A 1 148 ? -4.020 -5.366 -6.013 1.00 89.44 148 SER A N 1
ATOM 1130 C CA . SER A 1 148 ? -5.140 -4.435 -6.060 1.00 89.44 148 SER A CA 1
ATOM 1131 C C . SER A 1 148 ? -6.179 -4.808 -5.015 1.00 89.44 148 SER A C 1
ATOM 1133 O O . SER A 1 148 ? -6.407 -5.992 -4.761 1.00 89.44 148 SER A O 1
ATOM 1135 N N . MET A 1 149 ? -6.857 -3.799 -4.474 1.00 89.81 149 MET A N 1
ATOM 1136 C CA . MET A 1 149 ? -7.944 -4.008 -3.526 1.00 89.81 149 MET A CA 1
ATOM 1137 C C . MET A 1 149 ? -9.082 -4.808 -4.195 1.00 89.81 149 MET A C 1
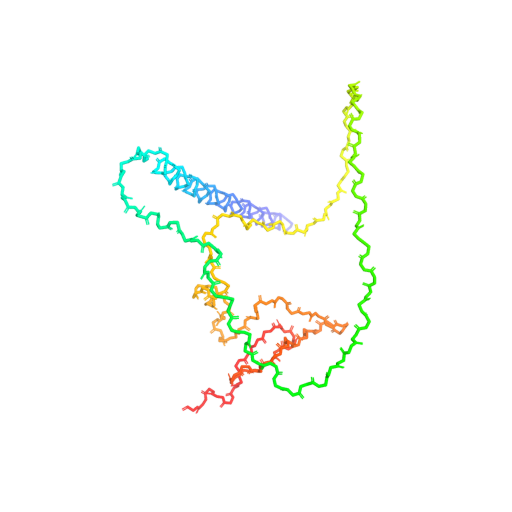ATOM 1139 O O . MET A 1 149 ? -9.542 -4.403 -5.268 1.00 89.81 149 MET A O 1
ATOM 1143 N N . PRO A 1 150 ? -9.518 -5.950 -3.629 1.00 93.50 150 PRO A N 1
ATOM 1144 C CA . PRO A 1 150 ? -10.563 -6.770 -4.235 1.00 93.50 150 PRO A CA 1
ATOM 1145 C C . PRO A 1 150 ? -11.917 -6.061 -4.200 1.00 93.50 150 PRO A C 1
ATOM 1147 O O . PRO A 1 150 ? -12.237 -5.349 -3.247 1.00 93.50 150 PRO A O 1
ATOM 1150 N N . LYS A 1 151 ? -12.733 -6.281 -5.232 1.00 96.69 151 LYS A N 1
ATOM 1151 C CA . LYS A 1 151 ? -14.096 -5.741 -5.306 1.00 96.69 151 LYS A CA 1
ATOM 1152 C C . LYS A 1 151 ? -15.022 -6.545 -4.392 1.00 96.69 151 LYS A C 1
ATOM 1154 O O . LYS A 1 151 ? -14.872 -7.761 -4.307 1.00 96.69 151 LYS A O 1
ATOM 1159 N N . LYS A 1 152 ? -15.983 -5.893 -3.736 1.00 97.75 152 LYS A N 1
ATOM 1160 C CA . LYS A 1 152 ? -17.036 -6.573 -2.964 1.00 97.75 152 LYS A CA 1
ATOM 1161 C C . LYS A 1 152 ? -18.275 -6.814 -3.825 1.00 97.75 152 LYS A C 1
ATOM 1163 O O . LYS A 1 152 ? -18.639 -5.963 -4.634 1.00 97.75 152 LYS A O 1
ATOM 1168 N N . ASN A 1 153 ? -18.906 -7.967 -3.635 1.00 97.25 153 ASN A N 1
ATOM 1169 C CA . ASN A 1 153 ? -20.228 -8.286 -4.164 1.00 97.25 153 ASN A CA 1
ATOM 1170 C C . ASN A 1 153 ? -21.328 -7.558 -3.388 1.00 97.25 153 ASN A C 1
ATOM 1172 O O . ASN A 1 153 ? -21.084 -6.982 -2.327 1.00 97.25 153 ASN A O 1
ATOM 1176 N N . LYS A 1 154 ? -22.560 -7.648 -3.902 1.00 97.75 154 LYS A N 1
ATOM 1177 C CA . LYS A 1 154 ? -23.770 -7.202 -3.195 1.00 97.75 154 LYS A CA 1
ATOM 1178 C C . LYS A 1 154 ? -23.940 -7.912 -1.845 1.00 97.75 154 LYS A C 1
ATOM 1180 O O . LYS A 1 154 ? -24.395 -7.293 -0.896 1.00 97.75 154 LYS A O 1
ATOM 1185 N N . ASP A 1 155 ? -23.459 -9.149 -1.746 1.00 96.38 155 ASP A N 1
ATOM 1186 C CA . ASP A 1 155 ? -23.477 -9.964 -0.523 1.00 96.38 155 ASP A CA 1
ATOM 1187 C C . ASP A 1 155 ? -22.387 -9.565 0.493 1.00 96.38 155 ASP A C 1
ATOM 1189 O O . ASP A 1 155 ? -22.216 -10.211 1.522 1.00 96.38 155 ASP A O 1
ATOM 1193 N N . GLY A 1 156 ? -21.571 -8.548 0.191 1.00 96.81 156 GLY A N 1
ATOM 1194 C CA . GLY A 1 156 ? -20.477 -8.085 1.052 1.00 96.81 156 GLY A CA 1
ATOM 1195 C C . GLY A 1 156 ? -19.194 -8.926 0.992 1.00 96.81 156 GLY A C 1
ATOM 1196 O O . GLY A 1 156 ? -18.158 -8.478 1.488 1.00 96.81 156 GLY A O 1
ATOM 1197 N N . LEU A 1 157 ? -19.226 -10.093 0.340 1.00 97.38 157 LEU A N 1
ATOM 1198 C CA . LEU A 1 157 ? -18.062 -10.953 0.104 1.00 97.38 157 LEU A CA 1
ATOM 1199 C C . LEU A 1 157 ? -17.129 -10.372 -0.966 1.00 97.38 157 LEU A C 1
ATOM 1201 O O . LEU A 1 157 ? -17.569 -9.765 -1.944 1.00 97.38 157 LEU A O 1
ATOM 1205 N N . TYR A 1 158 ? -15.827 -10.595 -0.816 1.00 98.06 158 TYR A N 1
ATOM 1206 C CA . TYR A 1 158 ? -14.823 -10.177 -1.786 1.00 98.06 158 TYR A CA 1
ATOM 1207 C C . TYR A 1 158 ? -14.767 -11.122 -2.992 1.00 98.06 158 TYR A C 1
ATOM 1209 O O . TYR A 1 158 ? -14.554 -12.332 -2.865 1.00 98.06 158 TYR A O 1
ATOM 1217 N N . GLN A 1 159 ? -14.873 -10.539 -4.185 1.00 97.50 159 GLN A N 1
ATOM 1218 C CA . GLN A 1 159 ? -14.663 -11.230 -5.449 1.00 97.50 159 GLN A CA 1
ATOM 1219 C C . GLN A 1 159 ? -13.212 -11.687 -5.580 1.00 97.50 159 GLN A C 1
ATOM 1221 O O . GLN A 1 159 ? -12.271 -10.931 -5.318 1.00 97.50 159 GLN A O 1
ATOM 1226 N N . ARG A 1 160 ? -13.039 -12.919 -6.061 1.00 96.56 160 ARG A N 1
ATOM 1227 C CA . ARG A 1 160 ? -11.727 -13.470 -6.387 1.00 96.56 160 ARG A CA 1
ATOM 1228 C C . ARG A 1 160 ? -11.068 -12.638 -7.500 1.00 96.56 160 ARG A C 1
ATOM 1230 O O . ARG A 1 160 ? -11.697 -12.429 -8.538 1.00 96.56 160 ARG A O 1
ATOM 1237 N N . PRO A 1 161 ? -9.807 -12.191 -7.335 1.00 94.75 161 PRO A N 1
ATOM 1238 C CA . PRO A 1 161 ? -9.071 -11.512 -8.392 1.00 94.75 161 PRO A CA 1
ATOM 1239 C C . PRO A 1 161 ? -8.978 -12.385 -9.647 1.00 94.75 161 PRO A C 1
ATOM 1241 O O . PRO A 1 161 ? -8.759 -13.595 -9.555 1.00 94.75 161 PRO A O 1
ATOM 1244 N N . ALA A 1 162 ? -9.116 -11.763 -10.817 1.00 91.25 162 ALA A N 1
ATOM 1245 C CA . ALA A 1 162 ? -8.977 -12.455 -12.091 1.00 91.25 162 ALA A CA 1
ATOM 1246 C C . ALA A 1 162 ? -7.557 -13.028 -12.260 1.00 91.25 162 ALA A C 1
ATOM 1248 O O . ALA A 1 162 ? -6.571 -12.411 -11.852 1.00 91.25 162 ALA A O 1
ATOM 1249 N N . GLY A 1 163 ? -7.461 -14.198 -12.893 1.00 91.56 163 GLY A N 1
ATOM 1250 C CA . GLY A 1 163 ? -6.195 -14.857 -13.208 1.00 91.56 163 GLY A CA 1
ATOM 1251 C C . GLY A 1 163 ? -5.983 -16.194 -12.498 1.00 91.56 163 GLY A C 1
ATOM 1252 O O . GLY A 1 163 ? -6.902 -16.810 -11.948 1.00 91.56 163 GLY A O 1
ATOM 1253 N N . ARG A 1 164 ? -4.739 -16.677 -12.561 1.00 91.88 164 ARG A N 1
ATOM 1254 C CA . ARG A 1 164 ? -4.363 -18.013 -12.087 1.00 91.88 164 ARG A CA 1
ATOM 1255 C C . ARG A 1 164 ? -4.377 -18.079 -10.555 1.00 91.88 164 ARG A C 1
ATOM 1257 O O . ARG A 1 164 ? -3.842 -17.195 -9.888 1.00 91.88 164 ARG A O 1
ATOM 1264 N N . LYS A 1 165 ? -4.966 -19.152 -10.008 1.00 94.31 165 LYS A N 1
ATOM 1265 C CA . LYS A 1 165 ? -4.851 -19.523 -8.584 1.00 94.31 165 LYS A CA 1
ATOM 1266 C C . LYS A 1 165 ? -3.365 -19.670 -8.232 1.00 94.31 165 LYS A C 1
ATOM 1268 O O . LYS A 1 165 ? -2.603 -20.214 -9.033 1.00 94.31 165 LYS A O 1
ATOM 1273 N N . ARG A 1 166 ? -2.949 -19.201 -7.055 1.00 92.50 166 ARG A N 1
ATOM 1274 C CA . ARG A 1 166 ? -1.604 -19.492 -6.537 1.00 92.50 166 ARG A CA 1
ATOM 1275 C C . ARG A 1 166 ? -1.535 -20.963 -6.112 1.00 92.50 166 ARG A C 1
ATOM 1277 O O . ARG A 1 166 ? -2.507 -21.489 -5.583 1.00 92.50 166 ARG A O 1
ATOM 1284 N N . LYS A 1 167 ? -0.414 -21.637 -6.384 1.00 94.69 167 LYS A N 1
ATOM 1285 C CA . LYS A 1 167 ? -0.211 -23.029 -5.949 1.00 94.69 167 LYS A CA 1
ATOM 1286 C C . LYS A 1 167 ? -0.264 -23.087 -4.414 1.00 94.69 167 LYS A C 1
ATOM 1288 O O . LYS A 1 167 ? 0.255 -22.168 -3.784 1.00 94.69 167 LYS A O 1
ATOM 1293 N N . GLY A 1 168 ? -0.949 -24.087 -3.859 1.00 94.88 168 GLY A N 1
ATOM 1294 C CA . GLY A 1 168 ? -1.078 -24.263 -2.409 1.00 94.88 168 GLY A CA 1
ATOM 1295 C C . GLY A 1 168 ? -1.876 -23.188 -1.666 1.00 94.88 168 GLY A C 1
ATOM 1296 O O . GLY A 1 168 ? -1.781 -23.091 -0.447 1.00 94.88 168 GLY A O 1
ATOM 1297 N N . MET A 1 169 ? -2.619 -22.319 -2.365 1.00 96.56 169 MET A N 1
ATOM 1298 C CA . MET A 1 169 ? -3.393 -21.250 -1.724 1.00 96.56 169 MET A CA 1
ATOM 1299 C C . MET A 1 169 ? -4.805 -21.151 -2.279 1.00 96.56 169 MET A C 1
ATOM 1301 O O . MET A 1 169 ? -4.986 -21.125 -3.496 1.00 96.56 169 MET A O 1
ATOM 1305 N N . ASP A 1 170 ? -5.791 -20.975 -1.403 1.00 96.88 170 ASP A N 1
ATOM 1306 C CA . ASP A 1 170 ? -7.183 -20.714 -1.760 1.00 96.88 170 ASP A CA 1
ATOM 1307 C C . ASP A 1 170 ? -7.625 -19.281 -1.477 1.00 96.88 170 ASP A C 1
ATOM 1309 O O . ASP A 1 170 ? -7.014 -18.541 -0.707 1.00 96.88 170 ASP A O 1
ATOM 1313 N N . TRP A 1 171 ? -8.673 -18.847 -2.175 1.00 96.88 171 TRP A N 1
ATOM 1314 C CA . TRP A 1 171 ? -9.223 -17.507 -1.999 1.00 96.88 171 TRP A CA 1
ATOM 1315 C C . TRP A 1 171 ? -10.205 -17.484 -0.829 1.00 96.88 171 TRP A C 1
ATOM 1317 O O . TRP A 1 171 ? -11.250 -18.129 -0.887 1.00 96.88 171 TRP A O 1
ATOM 1327 N N . ASN A 1 172 ? -9.919 -16.687 0.200 1.00 97.19 172 ASN A N 1
ATOM 1328 C CA . ASN A 1 172 ? -10.862 -16.452 1.285 1.00 97.19 172 ASN A CA 1
ATOM 1329 C C . ASN A 1 172 ? -11.746 -15.239 0.950 1.00 97.19 172 ASN A C 1
ATOM 1331 O O . ASN A 1 172 ? -11.323 -14.088 1.077 1.00 97.19 172 ASN A O 1
ATOM 1335 N N . ALA A 1 173 ? -12.989 -15.497 0.537 1.00 97.69 173 ALA A N 1
ATOM 1336 C CA . ALA A 1 173 ? -13.937 -14.457 0.133 1.00 97.69 173 ALA A CA 1
ATOM 1337 C C . ALA A 1 173 ? -14.393 -13.544 1.286 1.00 97.69 173 ALA A C 1
ATOM 1339 O O . ALA A 1 173 ? -14.841 -12.430 1.033 1.00 97.69 173 ALA A O 1
ATOM 1340 N N . VAL A 1 174 ? -14.255 -13.969 2.545 1.00 97.31 174 VAL A N 1
ATOM 1341 C CA . VAL A 1 174 ? -14.625 -13.152 3.713 1.00 97.31 174 VAL A CA 1
ATOM 1342 C C . VAL A 1 174 ? -13.573 -12.074 3.967 1.00 97.31 174 VAL A C 1
ATOM 1344 O O . VAL A 1 174 ? -13.902 -10.915 4.200 1.00 97.31 174 VAL A O 1
ATOM 1347 N N . THR A 1 175 ? -12.294 -12.444 3.878 1.00 96.19 175 THR A N 1
ATOM 1348 C CA . THR A 1 175 ? -11.166 -11.549 4.195 1.00 96.19 175 THR A CA 1
ATOM 1349 C C . THR A 1 175 ? -10.521 -10.909 2.966 1.00 96.19 175 THR A C 1
ATOM 1351 O O . THR A 1 175 ? -9.763 -9.953 3.103 1.00 96.19 175 THR A O 1
ATOM 1354 N N . GLY A 1 176 ? -10.812 -11.403 1.760 1.00 96.94 176 GLY A N 1
ATOM 1355 C CA . GLY A 1 176 ? -10.266 -10.856 0.520 1.00 96.94 176 GLY A CA 1
ATOM 1356 C C . GLY A 1 176 ? -8.767 -11.118 0.341 1.00 96.94 176 GLY A C 1
ATOM 1357 O O . GLY A 1 176 ? -8.055 -10.285 -0.226 1.00 96.94 176 GLY A O 1
ATOM 1358 N N . ARG A 1 177 ? -8.268 -12.257 0.833 1.00 96.56 177 ARG A N 1
ATOM 1359 C CA . ARG A 1 177 ? -6.848 -12.642 0.757 1.00 96.56 177 ARG A CA 1
ATOM 1360 C C . ARG A 1 177 ? -6.673 -14.105 0.358 1.00 96.56 177 ARG A C 1
ATOM 1362 O O . ARG A 1 177 ? -7.581 -14.920 0.522 1.00 96.56 177 ARG A O 1
ATOM 1369 N N . TRP A 1 178 ? -5.496 -14.424 -0.172 1.00 96.94 178 TRP A N 1
ATOM 1370 C CA . TRP A 1 178 ? -5.086 -15.801 -0.444 1.00 96.94 178 TRP A CA 1
ATOM 1371 C C . TRP A 1 178 ? -4.625 -16.453 0.856 1.00 96.94 178 TRP A C 1
ATOM 1373 O O . TRP A 1 178 ? -3.781 -15.879 1.539 1.00 96.94 178 TRP A O 1
ATOM 1383 N N . VAL A 1 179 ? -5.162 -17.617 1.200 1.00 96.75 179 VAL A N 1
ATOM 1384 C CA . VAL A 1 179 ? -4.821 -18.370 2.415 1.00 96.75 179 VAL A CA 1
ATOM 1385 C C . VAL A 1 179 ? -4.191 -19.712 2.037 1.00 96.75 179 VAL A C 1
ATOM 1387 O O . VAL A 1 179 ? -4.630 -20.298 1.047 1.00 96.75 179 VAL A O 1
ATOM 1390 N N . PRO A 1 180 ? -3.176 -20.207 2.765 1.00 96.12 180 PRO A N 1
ATOM 1391 C CA . PRO A 1 180 ? -2.618 -21.535 2.519 1.00 96.12 180 PRO A CA 1
ATOM 1392 C C . PRO A 1 180 ? -3.690 -22.624 2.633 1.00 96.12 180 PRO A C 1
ATOM 1394 O O . PRO A 1 180 ? -4.510 -22.598 3.552 1.00 96.12 180 PRO A O 1
ATOM 1397 N N . THR A 1 181 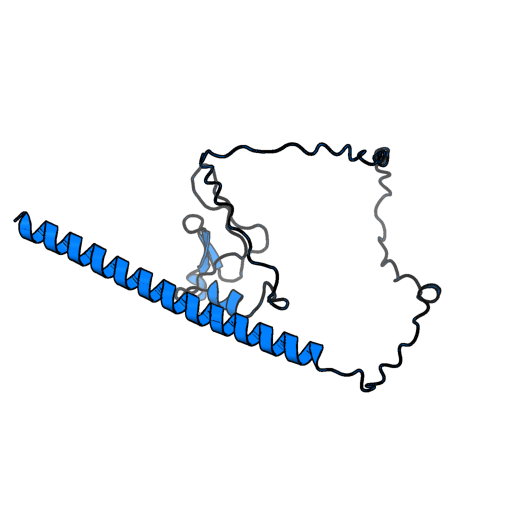? -3.695 -23.579 1.705 1.00 94.94 181 THR A N 1
ATOM 1398 C CA . THR A 1 181 ? -4.502 -24.797 1.838 1.00 94.94 181 THR A CA 1
ATOM 1399 C C . THR A 1 181 ? -3.803 -25.722 2.827 1.00 94.94 181 THR A C 1
ATOM 1401 O O . THR A 1 181 ? -2.642 -26.068 2.618 1.00 94.94 181 THR A O 1
ATOM 1404 N N . SER A 1 182 ? -4.493 -26.128 3.894 1.00 86.69 182 SER A N 1
ATOM 1405 C CA . SER A 1 182 ? -3.940 -26.976 4.965 1.00 86.69 182 SER A CA 1
ATOM 1406 C C . SER A 1 182 ? -3.361 -28.308 4.474 1.00 86.69 182 SER A C 1
ATOM 1408 O O . SER A 1 182 ? -2.555 -28.911 5.170 1.00 86.69 182 SER A O 1
ATOM 1410 N N . GLU A 1 183 ? -3.729 -28.740 3.269 1.00 77.56 183 GLU A N 1
ATOM 1411 C CA . GLU A 1 183 ? -3.264 -29.978 2.639 1.00 77.56 183 GLU A CA 1
ATOM 1412 C C . GLU A 1 183 ? -1.770 -29.975 2.269 1.00 77.56 183 GLU A C 1
ATOM 1414 O O . GLU A 1 183 ? -1.163 -31.038 2.235 1.00 77.56 183 GLU A O 1
ATOM 1419 N N . GLU A 1 184 ? -1.146 -28.813 2.027 1.00 66.00 184 GLU A N 1
ATOM 1420 C CA . GLU A 1 184 ? 0.293 -28.748 1.694 1.00 66.00 184 GLU A CA 1
ATOM 1421 C C . GLU A 1 184 ? 1.199 -28.602 2.933 1.00 66.00 184 GLU A C 1
ATOM 1423 O O . GLU A 1 184 ? 2.416 -28.667 2.806 1.00 66.00 184 GLU A O 1
ATOM 1428 N N . ALA A 1 185 ? 0.646 -28.421 4.139 1.00 60.31 185 ALA A N 1
ATOM 1429 C CA . ALA A 1 185 ? 1.443 -28.206 5.354 1.00 60.31 185 ALA A CA 1
ATOM 1430 C C . ALA A 1 185 ? 1.968 -29.504 6.006 1.00 60.31 185 ALA A C 1
ATOM 1432 O O . ALA A 1 185 ? 2.599 -29.438 7.058 1.00 60.31 185 ALA A O 1
ATOM 1433 N N . THR A 1 186 ? 1.675 -30.676 5.430 1.00 62.69 186 THR A N 1
ATOM 1434 C CA . THR A 1 186 ? 1.979 -31.995 6.026 1.00 62.69 186 THR A CA 1
ATOM 1435 C C . THR A 1 186 ? 2.924 -32.873 5.194 1.00 62.69 186 THR A C 1
ATOM 1437 O O . THR A 1 186 ? 3.103 -34.039 5.541 1.00 62.69 186 THR A O 1
ATOM 1440 N N . GLY A 1 187 ? 3.514 -32.348 4.115 1.00 56.34 187 GLY A N 1
ATOM 1441 C CA . GLY A 1 187 ? 4.493 -33.057 3.274 1.00 56.34 187 GLY A CA 1
ATOM 1442 C C . GLY A 1 187 ? 5.880 -32.447 3.368 1.00 56.34 187 GLY A C 1
ATOM 1443 O O . GLY A 1 187 ? 6.852 -33.229 3.326 1.00 56.34 187 GLY A O 1
#